Protein AF-A0A849WWH0-F1 (afdb_monomer)

Radius of gyration: 18.64 Å; Cα contacts (8 Å, |Δi|>4): 710; chains: 1; bounding box: 51×28×55 Å

Sequence (236 aa):
MQASTRLALRTPKQACLVSSELNHLQLSTTSESVALKQACLVVSELNHWQDFTTSGFLDLKQACLVSSELNHLQLSTTSAFVALKQACLVVSELNHWQDLTTSGFLDLKQSCLVSSELNHLQLFTTSAFVALKQACLVVSELNHWQEVTTSGFLDLKQACLVSSELNHLQLFTTSAFVALKQACLVVSELNHWQEVTTSGFLDLKQACLVSSELNHLQLFTTSAFVALKQACLVSS

Nearest PDB structures (foldseek):
  3lyc-assembly2_C  TM=3.324E-01  e=4.295E+00  Parabacteroides distasonis ATCC 8503
  3lyc-assembly8_P  TM=2.443E-01  e=8.807E+00  Parabacteroides distasonis ATCC 8503

Solvent-accessible surface area (backbone atoms only — not comparable to full-atom values): 10858 Å² total; per-residue (Å²): 138,82,86,78,77,80,78,73,87,70,82,74,92,72,69,57,51,78,46,64,65,46,82,46,80,46,80,46,77,43,76,51,62,49,76,48,78,46,62,30,38,39,32,41,36,36,43,38,40,38,38,41,39,26,56,23,41,40,40,41,38,39,43,35,39,38,30,45,35,35,43,36,38,38,42,34,41,30,53,36,35,39,37,4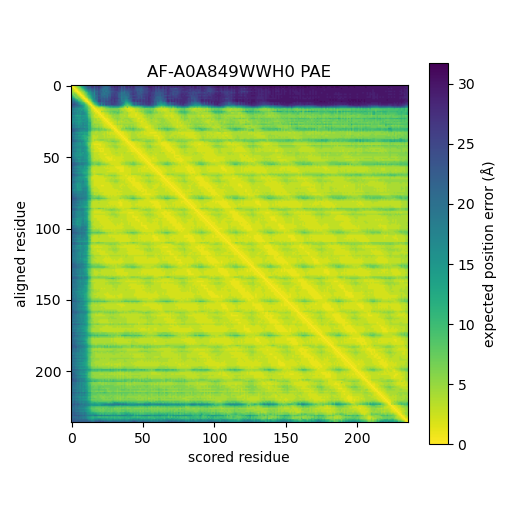0,37,39,52,32,36,41,32,41,36,34,43,38,41,36,42,39,40,28,60,21,39,38,40,42,39,37,46,33,39,40,30,46,35,37,42,38,39,40,41,37,41,31,54,34,35,39,36,40,37,39,44,36,38,40,34,41,36,35,43,37,40,37,40,38,40,29,56,22,39,39,40,38,38,37,44,35,40,39,31,46,34,36,40,38,42,40,42,38,40,30,56,33,37,38,38,42,37,39,43,36,37,40,25,44,34,33,42,37,41,36,40,38,40,29,56,22,41,37,40,40,38,38,44,32,38,39,30,43,41,80,47,77,48,79,47,78,48,63,76,61,49,80,45,82,42,76,73,41,79,47,74,101

Structure (mmCIF, N/CA/C/O backbone):
data_AF-A0A849WWH0-F1
#
_entry.id   AF-A0A849WWH0-F1
#
loop_
_atom_site.group_PDB
_atom_site.id
_atom_site.type_symbol
_atom_site.label_atom_id
_atom_site.label_alt_id
_atom_site.label_comp_id
_atom_site.label_asym_id
_atom_site.label_entity_id
_atom_site.label_seq_id
_atom_site.pdbx_PDB_ins_code
_atom_site.Cartn_x
_atom_site.Cartn_y
_atom_site.Cartn_z
_atom_site.occupancy
_atom_site.B_iso_or_equiv
_atom_site.auth_seq_id
_atom_site.auth_comp_id
_atom_site.auth_asym_id
_atom_site.auth_atom_id
_atom_site.pdbx_PDB_model_num
ATOM 1 N N . MET A 1 1 ? 29.926 12.153 -19.581 1.00 32.66 1 MET A N 1
ATOM 2 C CA . MET A 1 1 ? 29.477 11.219 -20.636 1.00 32.66 1 MET A CA 1
ATOM 3 C C . MET A 1 1 ? 28.185 10.579 -20.160 1.00 32.66 1 MET A C 1
ATOM 5 O O . MET A 1 1 ? 28.225 9.693 -19.323 1.00 32.66 1 MET A O 1
ATOM 9 N N . GLN A 1 2 ? 27.047 11.125 -20.590 1.00 33.47 2 GLN A N 1
ATOM 10 C CA . GLN A 1 2 ? 25.714 10.655 -20.211 1.00 33.47 2 GLN A CA 1
ATOM 11 C C . GLN A 1 2 ? 25.256 9.598 -21.218 1.00 33.47 2 GLN A C 1
ATOM 13 O O . GLN A 1 2 ? 25.015 9.919 -22.380 1.00 33.47 2 GLN A O 1
ATOM 18 N N . ALA A 1 3 ? 25.115 8.350 -20.778 1.00 29.86 3 ALA A N 1
ATOM 19 C CA . ALA A 1 3 ? 24.324 7.367 -21.504 1.00 29.86 3 ALA A CA 1
ATOM 20 C C . ALA A 1 3 ? 22.851 7.610 -21.150 1.00 29.86 3 ALA A C 1
ATOM 22 O O . ALA A 1 3 ? 22.321 7.072 -20.183 1.00 29.86 3 ALA A O 1
ATOM 23 N N . SER A 1 4 ? 22.200 8.492 -21.907 1.00 37.25 4 SER A N 1
ATOM 24 C CA . SER A 1 4 ? 20.745 8.612 -21.891 1.00 37.25 4 SER A CA 1
ATOM 25 C C . SER A 1 4 ? 20.189 7.428 -22.683 1.00 37.25 4 SER A C 1
ATOM 27 O O . SER A 1 4 ? 20.012 7.495 -23.901 1.00 37.25 4 SER A O 1
ATOM 29 N N . THR A 1 5 ? 20.001 6.291 -22.016 1.00 32.81 5 THR A N 1
ATOM 30 C CA . THR A 1 5 ? 19.415 5.109 -22.650 1.00 32.81 5 THR A CA 1
ATOM 31 C C . THR A 1 5 ? 17.913 5.338 -22.790 1.00 32.81 5 THR A C 1
ATOM 33 O O . THR A 1 5 ? 17.132 5.017 -21.898 1.00 32.81 5 THR A O 1
ATOM 36 N N . ARG A 1 6 ? 17.477 5.898 -23.927 1.00 36.34 6 ARG A N 1
ATOM 37 C CA . ARG A 1 6 ? 16.077 5.782 -24.364 1.00 36.34 6 ARG A CA 1
ATOM 38 C C . ARG A 1 6 ? 15.799 4.305 -24.638 1.00 36.34 6 ARG A C 1
ATOM 40 O O . ARG A 1 6 ? 16.049 3.823 -25.742 1.00 36.34 6 ARG A O 1
ATOM 47 N N . LEU A 1 7 ? 15.301 3.577 -23.642 1.00 36.16 7 LEU A N 1
ATOM 48 C CA . LEU A 1 7 ? 14.901 2.185 -23.820 1.00 36.16 7 LEU A CA 1
ATOM 49 C C . LEU A 1 7 ? 13.527 2.141 -24.508 1.00 36.16 7 LEU A C 1
ATOM 51 O O . LEU A 1 7 ? 12.480 2.010 -23.880 1.00 36.16 7 LEU A O 1
ATOM 55 N N . ALA A 1 8 ? 13.524 2.262 -25.835 1.00 32.53 8 ALA A N 1
ATOM 56 C CA . ALA A 1 8 ? 12.414 1.761 -26.628 1.00 32.53 8 ALA A CA 1
ATOM 57 C C . ALA A 1 8 ? 12.448 0.228 -26.532 1.00 32.53 8 ALA A C 1
ATOM 59 O O . ALA A 1 8 ? 13.255 -0.417 -27.200 1.00 32.53 8 ALA A O 1
ATOM 60 N N . LEU A 1 9 ? 11.589 -0.356 -25.690 1.00 33.66 9 LEU A N 1
ATOM 61 C CA . LEU A 1 9 ? 11.328 -1.798 -25.637 1.00 33.66 9 LEU A CA 1
ATOM 62 C C . LEU A 1 9 ? 10.676 -2.254 -26.957 1.00 33.66 9 LEU A C 1
ATOM 64 O O . LEU A 1 9 ? 9.475 -2.496 -27.045 1.00 33.66 9 LEU A O 1
ATOM 68 N N . ARG A 1 10 ? 11.481 -2.364 -28.017 1.00 36.84 10 ARG A N 1
ATOM 69 C CA . ARG A 1 10 ? 11.195 -3.237 -29.155 1.00 36.84 10 ARG A CA 1
ATOM 70 C C . ARG A 1 10 ? 11.756 -4.610 -28.795 1.00 36.84 10 ARG A C 1
ATOM 72 O O . ARG A 1 10 ? 12.961 -4.771 -28.646 1.00 36.84 10 ARG A O 1
ATOM 79 N N . THR A 1 11 ? 10.854 -5.567 -28.598 1.00 34.47 11 THR A N 1
ATOM 80 C CA . THR A 1 11 ? 11.122 -6.970 -28.243 1.00 34.47 11 THR A CA 1
ATOM 81 C C . THR A 1 11 ? 12.300 -7.562 -29.026 1.00 34.47 11 THR A C 1
ATOM 83 O O . THR A 1 11 ? 12.303 -7.501 -30.257 1.00 34.47 11 THR A O 1
ATOM 86 N N . PRO A 1 12 ? 13.228 -8.232 -28.326 1.00 40.56 12 PRO A N 1
ATOM 87 C CA . PRO A 1 12 ? 13.097 -9.675 -28.169 1.00 40.56 12 PRO A CA 1
ATOM 88 C C . PRO A 1 12 ? 12.938 -10.079 -26.697 1.00 40.56 12 PRO A C 1
ATOM 90 O O . PRO A 1 12 ? 13.034 -9.276 -25.779 1.00 40.56 12 PRO A O 1
ATOM 93 N N . LYS A 1 13 ? 12.626 -11.357 -26.513 1.00 42.53 13 LYS A N 1
ATOM 94 C CA . LYS A 1 13 ? 12.276 -12.106 -25.300 1.00 42.53 13 LYS A CA 1
ATOM 95 C C . LYS A 1 13 ? 13.383 -12.105 -24.214 1.00 42.53 13 LYS A C 1
ATOM 97 O O . LYS A 1 13 ? 13.826 -13.167 -23.796 1.00 42.53 13 LYS A O 1
ATOM 102 N N . GLN A 1 14 ? 13.851 -10.947 -23.754 1.00 49.28 14 GLN A N 1
ATOM 103 C CA . GLN A 1 14 ? 14.660 -10.842 -22.535 1.00 49.28 14 GLN A CA 1
ATOM 104 C C . GLN A 1 14 ? 13.704 -10.881 -21.340 1.00 49.28 14 GLN A C 1
ATOM 106 O O . GLN A 1 14 ? 13.046 -9.898 -21.017 1.00 49.28 14 GLN A O 1
ATOM 111 N N . ALA A 1 15 ? 13.545 -12.067 -20.751 1.00 65.06 15 ALA A N 1
ATOM 112 C CA . ALA A 1 15 ? 12.581 -12.287 -19.677 1.00 65.06 15 ALA A CA 1
ATOM 113 C C . ALA A 1 15 ? 12.989 -11.602 -18.364 1.00 65.06 15 ALA A C 1
ATOM 115 O O . ALA A 1 15 ? 12.098 -11.224 -17.616 1.00 65.06 15 ALA A O 1
ATOM 116 N N . CYS A 1 16 ? 14.293 -11.410 -18.128 1.00 78.94 16 CYS A N 1
ATOM 117 C CA . CYS A 1 16 ? 14.869 -10.785 -16.938 1.00 78.94 16 CYS A CA 1
ATOM 118 C C . CYS A 1 16 ? 16.076 -9.922 -17.318 1.00 78.94 16 CYS A C 1
ATOM 120 O O . CYS A 1 16 ? 16.928 -10.365 -18.092 1.00 78.94 16 CYS A O 1
ATOM 122 N N . LEU A 1 17 ? 16.162 -8.717 -16.752 1.00 86.94 17 LEU A N 1
ATOM 123 C CA . LEU A 1 17 ? 17.401 -7.940 -16.733 1.00 86.94 17 LEU A CA 1
ATOM 124 C C . LEU A 1 17 ? 18.232 -8.393 -15.529 1.00 86.94 17 LEU A C 1
ATOM 126 O O . LEU A 1 17 ? 17.690 -8.473 -14.431 1.00 86.94 17 LEU A O 1
ATOM 130 N N . VAL A 1 18 ? 19.515 -8.685 -15.742 1.00 89.25 18 VAL A N 1
ATOM 131 C CA . VAL A 1 18 ? 20.466 -9.017 -14.674 1.00 89.25 18 VAL A CA 1
ATOM 132 C C . VAL A 1 18 ? 21.619 -8.022 -14.725 1.00 89.25 18 VAL A C 1
ATOM 134 O O . VAL A 1 18 ? 22.226 -7.867 -15.785 1.00 89.25 18 VAL A O 1
ATOM 137 N N . SER A 1 19 ? 21.900 -7.337 -13.620 1.00 89.81 19 SER A N 1
ATOM 138 C CA . SER A 1 19 ? 23.004 -6.372 -13.501 1.00 89.81 19 SER A CA 1
ATOM 139 C C . SER A 1 19 ? 23.648 -6.466 -12.118 1.00 89.81 19 SER A C 1
ATOM 141 O O . SER A 1 19 ? 23.039 -7.003 -11.205 1.00 89.81 19 SER A O 1
ATOM 143 N N . SER A 1 20 ? 24.860 -5.948 -11.935 1.00 87.75 20 SER A N 1
ATOM 144 C CA . SER A 1 20 ? 25.393 -5.719 -10.584 1.00 87.75 20 SER A CA 1
ATOM 145 C C . SER A 1 20 ? 24.750 -4.476 -9.976 1.00 87.75 20 SER A C 1
ATOM 147 O O . SER A 1 20 ? 24.177 -4.528 -8.897 1.00 87.75 20 SER A O 1
ATOM 149 N N . GLU A 1 21 ? 24.759 -3.384 -10.731 1.00 92.12 21 GLU A N 1
ATOM 150 C CA . GLU A 1 21 ? 24.232 -2.091 -10.319 1.00 92.12 21 GLU A CA 1
ATOM 151 C C . GLU A 1 21 ? 23.307 -1.549 -11.402 1.00 92.12 21 GLU A C 1
ATOM 153 O O . GLU A 1 21 ? 23.530 -1.746 -12.606 1.00 92.12 21 GLU A O 1
ATOM 158 N N . LEU A 1 22 ? 22.261 -0.847 -10.987 1.00 91.25 22 LEU A N 1
ATOM 159 C CA . LEU A 1 22 ? 21.400 -0.111 -11.895 1.00 91.25 22 LEU A CA 1
ATOM 160 C C . LEU A 1 22 ? 20.980 1.206 -11.246 1.00 91.25 22 LEU A C 1
ATOM 162 O O . LEU A 1 22 ? 20.312 1.233 -10.221 1.00 91.25 22 LEU A O 1
ATOM 166 N N . ASN A 1 23 ? 21.332 2.309 -11.898 1.00 89.88 23 ASN A N 1
ATOM 167 C CA . ASN A 1 23 ? 20.818 3.631 -11.569 1.00 89.88 23 ASN A CA 1
ATOM 168 C C . ASN A 1 23 ? 19.823 4.024 -12.656 1.00 89.88 23 ASN A C 1
ATOM 170 O O . ASN A 1 23 ? 20.199 4.241 -13.810 1.00 89.88 23 ASN A O 1
ATOM 174 N N . HIS A 1 24 ? 18.546 4.072 -12.300 1.00 87.75 24 HIS A N 1
ATOM 175 C CA . HIS A 1 24 ? 17.469 4.351 -13.235 1.00 87.75 24 HIS A CA 1
ATOM 176 C C . HIS A 1 24 ? 16.722 5.608 -12.807 1.00 87.75 24 HIS A C 1
ATOM 178 O O . HIS A 1 24 ? 16.089 5.640 -11.756 1.00 87.75 24 HIS A O 1
ATOM 184 N N . LEU A 1 25 ? 16.782 6.626 -13.661 1.00 88.62 25 LEU A N 1
ATOM 185 C CA . LEU A 1 25 ? 16.033 7.864 -13.521 1.00 88.62 25 LEU A CA 1
ATOM 186 C C . LEU A 1 25 ? 15.032 7.976 -14.664 1.00 88.62 25 LEU A C 1
ATOM 188 O O . LEU A 1 25 ? 15.420 8.016 -15.834 1.00 88.62 25 LEU A O 1
ATOM 192 N N . GLN A 1 26 ? 13.755 8.085 -14.320 1.00 89.19 26 GLN A N 1
ATOM 193 C CA . GLN A 1 26 ? 12.694 8.345 -15.274 1.00 89.19 26 GLN A CA 1
ATOM 194 C C . GLN A 1 26 ? 11.886 9.580 -14.890 1.00 89.19 26 GLN A C 1
ATOM 196 O O . GLN A 1 26 ? 11.217 9.600 -13.868 1.00 89.19 26 GLN A O 1
ATOM 201 N N . LEU A 1 27 ? 11.913 10.580 -15.768 1.00 90.88 27 LEU A N 1
ATOM 202 C CA . LEU A 1 27 ? 11.115 11.798 -15.674 1.00 90.88 27 LEU A CA 1
ATOM 203 C C . LEU A 1 27 ? 10.161 11.831 -16.869 1.00 90.88 27 LEU A C 1
ATOM 205 O O . LEU A 1 27 ? 10.600 11.673 -18.013 1.00 90.88 27 LEU A O 1
ATOM 209 N N . SER A 1 28 ? 8.866 12.016 -16.635 1.00 87.81 28 SER A N 1
ATOM 210 C CA . SER A 1 28 ? 7.885 12.077 -17.718 1.00 87.81 28 SER A CA 1
ATOM 211 C C . SER A 1 28 ? 6.763 13.057 -17.411 1.00 87.81 28 SER A C 1
ATOM 213 O O . SER A 1 28 ? 6.071 12.938 -16.406 1.00 87.81 28 SER A O 1
ATOM 215 N N . THR A 1 29 ? 6.550 13.995 -18.331 1.00 92.00 29 THR A N 1
ATOM 216 C CA . THR A 1 29 ? 5.419 14.925 -18.320 1.00 92.00 29 THR A CA 1
ATOM 217 C C . THR A 1 29 ? 4.650 14.760 -19.624 1.00 92.00 29 THR A C 1
ATOM 219 O O . THR A 1 29 ? 5.233 14.898 -20.699 1.00 92.00 29 THR A O 1
ATOM 222 N N . THR A 1 30 ? 3.361 14.429 -19.558 1.00 86.88 30 THR A N 1
ATOM 223 C CA . THR A 1 30 ? 2.540 14.186 -20.755 1.00 86.88 30 THR A CA 1
ATOM 224 C C . THR A 1 30 ? 1.061 14.483 -20.511 1.00 86.88 30 THR A C 1
ATOM 226 O O . THR A 1 30 ? 0.577 14.397 -19.389 1.00 86.88 30 THR A O 1
ATOM 229 N N . SER A 1 31 ? 0.309 14.807 -21.562 1.00 87.19 31 SER A N 1
ATOM 230 C CA . SER A 1 31 ? -1.156 14.860 -21.492 1.00 87.19 31 SER A CA 1
ATOM 231 C C . SER A 1 31 ? -1.825 13.483 -21.656 1.00 87.19 31 SER A C 1
ATOM 233 O O . SER A 1 31 ? -3.035 13.339 -21.490 1.00 87.19 31 SER A O 1
ATOM 235 N N . GLU A 1 32 ? -1.051 12.461 -22.017 1.00 90.19 32 GLU A N 1
ATOM 236 C CA . GLU A 1 32 ? -1.533 11.116 -22.338 1.00 90.19 32 GLU A CA 1
ATOM 237 C C . GLU A 1 32 ? -1.304 10.124 -21.194 1.00 90.19 32 GLU A C 1
ATOM 239 O O . GLU A 1 32 ? -0.592 10.399 -20.231 1.00 90.19 32 GLU A O 1
ATOM 244 N N . SER A 1 33 ? -1.884 8.928 -21.307 1.00 88.75 33 SER A N 1
ATOM 245 C CA . SER A 1 33 ? -1.621 7.840 -20.366 1.00 88.75 33 SER A CA 1
ATOM 246 C C . SER A 1 33 ? -0.194 7.299 -20.480 1.00 88.75 33 SER A C 1
ATOM 248 O O . SER A 1 33 ? 0.299 7.071 -21.585 1.00 88.75 33 SER A O 1
ATOM 250 N N . VAL A 1 34 ? 0.421 6.983 -19.343 1.00 89.81 34 VAL A N 1
ATOM 251 C CA . VAL A 1 34 ? 1.715 6.303 -19.246 1.00 89.81 34 VAL A CA 1
ATOM 252 C C . VAL A 1 34 ? 1.493 4.873 -18.770 1.00 89.81 34 VAL A C 1
ATOM 254 O O . VAL A 1 34 ? 0.847 4.645 -17.749 1.00 89.81 34 VAL A O 1
ATOM 257 N N . ALA A 1 35 ? 2.060 3.903 -19.486 1.00 90.50 35 ALA A N 1
ATOM 258 C CA . ALA A 1 35 ? 2.055 2.505 -19.075 1.00 90.50 35 ALA A CA 1
ATOM 259 C C . ALA A 1 35 ? 3.466 1.917 -19.142 1.00 90.50 35 ALA A C 1
ATOM 261 O O . ALA A 1 35 ? 4.096 1.930 -20.201 1.00 90.50 35 ALA A O 1
ATOM 262 N N . LEU A 1 36 ? 3.945 1.360 -18.029 1.00 88.25 36 LEU A N 1
ATOM 263 C CA . LEU A 1 36 ? 5.241 0.685 -17.955 1.00 88.25 36 LEU A CA 1
ATOM 264 C C . LEU A 1 36 ? 5.065 -0.695 -17.347 1.00 88.25 36 LEU A C 1
ATOM 266 O O . LEU A 1 36 ? 4.350 -0.888 -16.364 1.00 88.25 36 LEU A O 1
ATOM 270 N N . LYS A 1 37 ? 5.732 -1.673 -17.955 1.00 87.94 37 LYS A N 1
ATOM 271 C CA . LYS A 1 37 ? 5.700 -3.059 -17.505 1.00 87.94 37 LYS A CA 1
ATOM 272 C C . LYS A 1 37 ? 7.115 -3.595 -17.434 1.00 87.94 37 LYS A C 1
ATOM 274 O O . LYS A 1 37 ? 7.794 -3.678 -18.454 1.00 87.94 37 LYS A O 1
ATOM 279 N N . GLN A 1 38 ? 7.513 -4.008 -16.242 1.00 85.81 38 GLN A N 1
ATOM 280 C CA . GLN A 1 38 ? 8.761 -4.704 -15.992 1.00 85.81 38 GLN A CA 1
ATOM 281 C C . GLN A 1 38 ? 8.451 -6.130 -15.542 1.00 85.81 38 GLN A C 1
ATOM 283 O O . GLN A 1 38 ? 7.762 -6.352 -14.547 1.00 85.81 38 GLN A O 1
ATOM 288 N N . ALA A 1 39 ? 8.922 -7.110 -16.311 1.00 85.62 39 ALA A N 1
ATOM 289 C CA . ALA A 1 39 ? 8.656 -8.515 -16.021 1.00 85.62 39 ALA A CA 1
ATOM 290 C C . ALA A 1 39 ? 9.564 -9.046 -14.904 1.00 85.62 39 ALA A C 1
ATOM 292 O O . ALA A 1 39 ? 9.085 -9.682 -13.972 1.00 85.62 39 ALA A O 1
ATOM 293 N N . CYS A 1 40 ? 10.864 -8.779 -14.988 1.00 89.06 40 CYS A N 1
ATOM 294 C CA . CYS A 1 40 ? 11.836 -9.303 -14.041 1.00 89.06 40 CYS A CA 1
ATOM 295 C C . CYS A 1 40 ? 13.110 -8.456 -14.043 1.00 89.06 40 CYS A C 1
ATOM 297 O O . CYS A 1 40 ? 13.631 -8.109 -15.110 1.00 89.06 40 CYS A O 1
ATOM 299 N N . LEU A 1 41 ? 13.600 -8.148 -12.848 1.00 90.44 41 LEU A N 1
ATOM 300 C CA . LEU A 1 41 ? 14.873 -7.485 -12.604 1.00 90.44 41 LEU A CA 1
ATOM 301 C C . LEU A 1 41 ? 15.608 -8.223 -11.487 1.00 90.44 41 LEU A C 1
ATOM 303 O O . LEU A 1 41 ? 15.038 -8.437 -10.424 1.00 90.44 41 LEU A O 1
ATOM 307 N N . VAL A 1 42 ? 16.857 -8.596 -11.731 1.00 92.88 42 VAL A N 1
ATOM 308 C CA . VAL A 1 42 ? 17.770 -9.113 -10.711 1.00 92.88 42 VAL A CA 1
ATOM 309 C C . VAL A 1 42 ? 18.983 -8.203 -10.697 1.00 92.88 42 VAL A C 1
ATOM 311 O O . VAL A 1 42 ? 19.634 -8.009 -11.723 1.00 92.88 42 VAL A O 1
ATOM 314 N N . VAL A 1 43 ? 19.262 -7.600 -9.559 1.00 92.62 43 VAL A N 1
ATOM 315 C CA . VAL A 1 43 ? 20.349 -6.638 -9.413 1.00 92.62 43 VAL A CA 1
ATOM 316 C C . VAL A 1 43 ? 20.960 -6.775 -8.027 1.00 92.62 43 VAL A C 1
ATOM 318 O O . VAL A 1 43 ? 20.317 -7.346 -7.161 1.00 92.62 43 VAL A O 1
ATOM 321 N N . SER A 1 44 ? 22.202 -6.361 -7.800 1.00 92.50 44 SER A N 1
ATOM 322 C CA . SER A 1 44 ? 22.704 -6.278 -6.422 1.00 92.50 44 SER A CA 1
ATOM 323 C C . SER A 1 44 ? 22.238 -4.972 -5.788 1.00 92.50 44 SER A C 1
ATOM 325 O O . SER A 1 44 ? 21.656 -4.991 -4.710 1.00 92.50 44 SER A O 1
ATOM 327 N N . GLU A 1 45 ? 22.424 -3.859 -6.499 1.00 94.44 45 GLU A N 1
ATOM 328 C CA . GLU A 1 45 ? 22.054 -2.518 -6.043 1.00 94.44 45 GLU A CA 1
ATOM 329 C C . GLU A 1 45 ? 21.203 -1.790 -7.089 1.00 94.44 45 GLU A C 1
ATOM 331 O O . GLU A 1 45 ? 21.598 -1.627 -8.251 1.00 94.44 45 GLU A O 1
ATOM 336 N N . LEU A 1 46 ? 20.027 -1.317 -6.678 1.00 93.12 46 LEU A N 1
ATOM 337 C CA . LEU A 1 46 ? 19.145 -0.516 -7.521 1.00 93.12 46 LEU A CA 1
ATOM 338 C C . LEU A 1 46 ? 18.816 0.813 -6.856 1.00 93.12 46 LEU A C 1
ATOM 340 O O . LEU A 1 46 ? 18.138 0.850 -5.834 1.00 93.12 46 LEU A O 1
ATOM 344 N N . ASN A 1 47 ? 19.185 1.907 -7.520 1.00 92.81 47 ASN A N 1
ATOM 345 C CA . ASN A 1 47 ? 18.614 3.220 -7.246 1.00 92.81 47 ASN A CA 1
ATOM 346 C C . ASN A 1 47 ? 17.625 3.556 -8.359 1.00 92.81 47 ASN A C 1
ATOM 348 O O . ASN A 1 47 ? 18.004 3.795 -9.511 1.00 92.81 47 ASN A O 1
ATOM 352 N N . HIS A 1 48 ? 16.342 3.543 -8.023 1.00 90.12 48 HIS A N 1
ATOM 353 C CA . HIS A 1 48 ? 15.256 3.741 -8.967 1.00 90.12 48 HIS A CA 1
ATOM 354 C C . HIS A 1 48 ? 14.464 4.988 -8.593 1.00 90.12 48 HIS A C 1
ATOM 356 O O . HIS A 1 48 ? 13.706 4.980 -7.627 1.00 90.12 48 HIS A O 1
ATOM 362 N N . TRP A 1 49 ? 14.628 6.053 -9.377 1.00 93.06 49 TRP A N 1
ATOM 363 C CA . TRP A 1 49 ? 13.889 7.298 -9.218 1.00 93.06 49 TRP A CA 1
ATOM 364 C C . TRP A 1 49 ? 12.920 7.511 -10.383 1.00 93.06 49 TRP A C 1
ATOM 366 O O . TRP A 1 49 ? 13.310 7.494 -11.554 1.00 93.06 49 TRP A O 1
ATOM 376 N N . GLN A 1 50 ? 11.645 7.707 -10.060 1.00 91.88 50 GLN A N 1
ATOM 377 C CA . GLN A 1 50 ? 10.580 7.971 -11.016 1.00 91.88 50 GLN A CA 1
ATOM 378 C C . GLN A 1 50 ? 9.807 9.234 -10.643 1.00 91.88 50 GLN A C 1
ATOM 380 O O . GLN A 1 50 ? 9.373 9.381 -9.505 1.00 91.88 50 GLN A O 1
ATOM 385 N N . ASP A 1 51 ? 9.583 10.102 -11.623 1.00 93.81 51 ASP A N 1
ATOM 386 C CA . ASP A 1 51 ? 8.709 11.267 -11.521 1.00 93.81 51 ASP A CA 1
ATOM 387 C C . ASP A 1 51 ? 7.772 11.313 -12.735 1.00 93.81 51 ASP A C 1
ATOM 389 O O . ASP A 1 51 ? 8.212 11.389 -13.891 1.00 93.81 51 ASP A O 1
ATOM 393 N N . PHE A 1 52 ? 6.469 11.232 -12.471 1.00 91.94 52 PHE A N 1
ATOM 394 C CA . PHE A 1 52 ? 5.424 11.260 -13.488 1.00 91.94 52 PHE A CA 1
ATOM 395 C C . PHE A 1 52 ? 4.461 12.418 -13.258 1.00 91.94 52 PHE A C 1
ATOM 397 O O . PHE A 1 52 ? 3.816 12.514 -12.221 1.00 91.94 52 PHE A O 1
ATOM 404 N N . THR A 1 53 ? 4.252 13.231 -14.284 1.00 94.25 53 THR A N 1
ATOM 405 C CA . THR A 1 53 ? 3.141 14.183 -14.351 1.00 94.25 53 THR A CA 1
ATOM 406 C C . THR A 1 53 ? 2.282 13.852 -15.567 1.00 94.25 53 THR A C 1
ATOM 408 O O . THR A 1 53 ? 2.742 13.976 -16.703 1.00 94.25 53 THR A O 1
ATOM 411 N N . THR A 1 54 ? 1.038 13.409 -15.362 1.00 89.81 54 THR A N 1
ATOM 412 C CA . THR A 1 54 ? 0.135 13.059 -16.473 1.00 89.81 54 THR A CA 1
ATOM 413 C C . THR A 1 54 ? -1.300 13.540 -16.281 1.00 89.81 54 THR A C 1
ATOM 415 O O . THR A 1 54 ? -1.853 13.432 -15.193 1.00 89.81 54 THR A O 1
ATOM 418 N N . SER A 1 55 ? -1.962 14.020 -17.341 1.00 90.31 55 SER A N 1
ATOM 419 C CA . SER A 1 55 ? -3.420 14.235 -17.283 1.00 90.31 55 SER A CA 1
ATOM 420 C C . SER A 1 55 ? -4.254 12.967 -17.534 1.00 90.31 55 SER A C 1
ATOM 422 O O . SER A 1 55 ? -5.478 12.972 -17.410 1.00 90.31 55 SER A O 1
ATOM 424 N N . GLY A 1 56 ? -3.605 11.871 -17.922 1.00 89.50 56 GLY A N 1
ATOM 425 C CA . GLY A 1 56 ? -4.234 10.589 -18.208 1.00 89.50 56 GLY A CA 1
ATOM 426 C C . GLY A 1 56 ? -4.070 9.569 -17.081 1.00 89.50 56 GLY A C 1
ATOM 427 O O . GLY A 1 56 ? -4.014 9.891 -15.894 1.00 89.50 56 GLY A O 1
ATOM 428 N N . PHE A 1 57 ? -4.017 8.302 -17.487 1.00 90.81 57 PHE A N 1
ATOM 429 C CA . PHE A 1 57 ? -3.811 7.151 -16.610 1.00 90.81 57 PHE A CA 1
ATOM 430 C C . PHE A 1 57 ? -2.317 6.876 -16.411 1.00 90.81 57 PHE A C 1
ATOM 432 O O . PHE A 1 57 ? -1.565 6.888 -17.383 1.00 90.81 57 PHE A O 1
ATOM 439 N N . LEU A 1 58 ? -1.903 6.539 -15.193 1.00 92.50 58 LEU A N 1
ATOM 440 C CA . LEU A 1 58 ? -0.586 5.973 -14.898 1.00 92.50 58 LEU A CA 1
ATOM 441 C C . LEU A 1 58 ? -0.751 4.494 -14.517 1.00 92.50 58 LEU A C 1
ATOM 443 O O . LEU A 1 58 ? -1.347 4.195 -13.488 1.00 92.50 58 LEU A O 1
ATOM 447 N N . ASP A 1 59 ? -0.253 3.569 -15.341 1.00 93.06 59 ASP A N 1
ATOM 448 C CA . ASP A 1 59 ? -0.304 2.115 -15.100 1.00 93.06 59 ASP A CA 1
ATOM 449 C C . ASP A 1 59 ? 1.112 1.529 -15.034 1.00 93.06 59 ASP A C 1
ATOM 451 O O . ASP A 1 59 ? 1.735 1.246 -16.063 1.00 93.06 59 ASP A O 1
ATOM 455 N N . LEU A 1 60 ? 1.624 1.332 -13.819 1.00 91.94 60 LEU A N 1
ATOM 456 C CA . LEU A 1 60 ? 2.935 0.729 -13.585 1.00 91.94 60 LEU A CA 1
ATOM 457 C C . LEU A 1 60 ? 2.765 -0.703 -13.084 1.00 91.94 60 LEU A C 1
ATOM 459 O O . LEU A 1 60 ? 2.063 -0.970 -12.107 1.00 91.94 60 LEU A O 1
ATOM 463 N N . LYS A 1 61 ? 3.431 -1.648 -13.747 1.00 91.56 61 LYS A N 1
ATOM 464 C CA . LYS A 1 61 ? 3.454 -3.048 -13.323 1.00 91.56 61 LYS A CA 1
ATOM 465 C C . LYS A 1 61 ? 4.877 -3.563 -13.221 1.00 91.56 61 LYS A C 1
ATOM 467 O O . LYS A 1 61 ? 5.616 -3.533 -14.201 1.00 91.56 61 LYS A O 1
ATOM 472 N N . GLN A 1 62 ? 5.203 -4.137 -12.075 1.00 89.88 62 GLN A N 1
ATOM 473 C CA . GLN A 1 62 ? 6.440 -4.857 -11.829 1.00 89.88 62 GLN A CA 1
ATOM 474 C C . GLN A 1 62 ? 6.103 -6.264 -11.337 1.00 89.88 62 GLN A C 1
ATOM 476 O O . GLN A 1 62 ? 5.398 -6.435 -10.344 1.00 89.88 62 GLN A O 1
ATOM 481 N N . ALA A 1 63 ? 6.540 -7.287 -12.067 1.00 88.75 63 ALA A N 1
ATOM 482 C CA . ALA A 1 63 ? 6.183 -8.661 -11.725 1.00 88.75 63 ALA A CA 1
ATOM 483 C C . ALA A 1 63 ? 7.189 -9.315 -10.768 1.00 88.75 63 ALA A C 1
ATOM 485 O O . ALA A 1 63 ? 6.759 -9.915 -9.789 1.00 88.75 63 ALA A O 1
ATOM 486 N N . CYS A 1 64 ? 8.492 -9.177 -11.013 1.00 91.19 64 CYS A N 1
ATOM 487 C CA . CYS A 1 64 ? 9.535 -9.717 -10.145 1.00 91.19 64 CYS A CA 1
ATOM 488 C C . CYS A 1 64 ? 10.707 -8.736 -10.029 1.00 91.19 64 CYS A C 1
ATOM 490 O O . CYS A 1 64 ? 11.202 -8.244 -11.046 1.00 91.19 64 CYS A O 1
ATOM 492 N N . LEU A 1 65 ? 11.154 -8.469 -8.807 1.00 93.12 65 LEU A N 1
ATOM 493 C CA . LEU A 1 65 ? 12.414 -7.790 -8.539 1.00 93.12 65 LEU A CA 1
ATOM 494 C C . LEU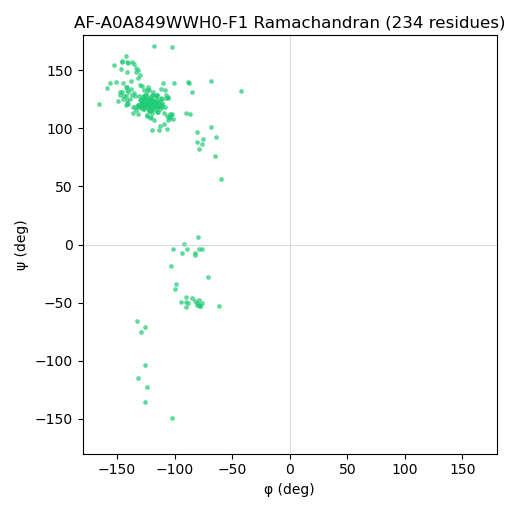 A 1 65 ? 13.148 -8.524 -7.422 1.00 93.12 65 LEU A C 1
ATOM 496 O O . LEU A 1 65 ? 12.566 -8.797 -6.373 1.00 93.12 65 LEU A O 1
ATOM 500 N N . VAL A 1 66 ? 14.420 -8.823 -7.669 1.00 94.81 66 VAL A N 1
ATOM 501 C CA . VAL A 1 66 ? 15.358 -9.328 -6.669 1.00 94.81 66 VAL A CA 1
ATOM 502 C C . VAL A 1 66 ? 16.512 -8.339 -6.546 1.00 94.81 66 VAL A C 1
ATOM 504 O O . VAL A 1 66 ? 17.128 -8.019 -7.566 1.00 94.81 66 VAL A O 1
ATOM 507 N N . SER A 1 67 ? 16.774 -7.849 -5.334 1.00 94.75 67 SER A N 1
ATOM 508 C CA . SER A 1 67 ? 17.918 -6.980 -5.037 1.00 94.75 67 SER A CA 1
ATOM 509 C C . SER A 1 67 ? 18.604 -7.357 -3.734 1.00 94.75 67 SER A C 1
ATOM 511 O O . SER A 1 67 ? 17.965 -7.944 -2.869 1.00 94.75 67 SER A O 1
ATOM 513 N N . SER A 1 68 ? 19.870 -6.996 -3.552 1.00 95.06 68 SER A N 1
ATOM 514 C CA . SER A 1 68 ? 20.409 -6.895 -2.191 1.00 95.06 68 SER A CA 1
ATOM 515 C C . SER A 1 68 ? 19.927 -5.585 -1.578 1.00 95.06 68 SER A C 1
ATOM 517 O O . SER A 1 68 ? 19.258 -5.598 -0.552 1.00 95.06 68 SER A O 1
ATOM 519 N N . GLU A 1 69 ? 20.145 -4.476 -2.282 1.00 96.12 69 GLU A N 1
ATOM 520 C CA . GLU A 1 69 ? 19.758 -3.135 -1.846 1.00 96.12 69 GLU A CA 1
ATOM 521 C C . GLU A 1 69 ? 18.865 -2.468 -2.893 1.00 96.12 69 GLU A C 1
ATOM 523 O O . GLU A 1 69 ? 19.148 -2.494 -4.098 1.00 96.12 69 GLU A O 1
ATOM 528 N N . LEU A 1 70 ? 17.760 -1.876 -2.451 1.00 95.94 70 LEU A N 1
ATOM 529 C CA . LEU A 1 70 ? 16.860 -1.110 -3.307 1.00 95.94 70 LEU A CA 1
ATOM 530 C C . LEU A 1 70 ? 16.501 0.220 -2.647 1.00 95.94 70 LEU A C 1
ATOM 532 O O . LEU A 1 70 ? 15.771 0.261 -1.660 1.00 95.94 70 LEU A O 1
ATOM 536 N N . ASN A 1 71 ? 16.921 1.312 -3.281 1.00 95.81 71 ASN A N 1
ATOM 537 C CA . ASN A 1 71 ? 16.405 2.646 -3.010 1.00 95.81 71 ASN A CA 1
ATOM 538 C C . ASN A 1 71 ? 15.410 3.012 -4.108 1.00 95.81 71 ASN A C 1
ATOM 540 O O . ASN A 1 71 ? 15.778 3.251 -5.262 1.00 95.81 71 ASN A O 1
ATOM 544 N N . HIS A 1 72 ? 14.132 3.038 -3.756 1.00 94.25 72 HIS A N 1
ATOM 545 C CA . HIS A 1 72 ? 13.053 3.345 -4.676 1.00 94.25 72 HIS A CA 1
ATOM 546 C C . HIS A 1 72 ? 12.388 4.657 -4.285 1.00 94.25 72 HIS A C 1
ATOM 548 O O . HIS A 1 72 ? 11.861 4.786 -3.182 1.00 94.25 72 HIS A O 1
ATOM 554 N N . LEU A 1 73 ? 12.367 5.611 -5.210 1.00 95.06 73 LEU A N 1
ATOM 555 C CA . LEU A 1 73 ? 11.693 6.882 -5.029 1.00 95.06 73 LEU A CA 1
ATOM 556 C C . LEU A 1 73 ? 10.704 7.113 -6.165 1.00 95.06 73 LEU A C 1
ATOM 558 O O . LEU A 1 73 ? 11.090 7.127 -7.334 1.00 95.06 73 LEU A O 1
ATOM 562 N N . GLN A 1 74 ? 9.432 7.308 -5.830 1.00 94.88 74 GLN A N 1
ATOM 563 C CA . GLN A 1 74 ? 8.393 7.584 -6.813 1.00 94.88 74 GLN A CA 1
ATOM 564 C C . GLN A 1 74 ? 7.587 8.822 -6.440 1.00 94.88 74 GLN A C 1
ATOM 566 O O . GLN A 1 74 ? 6.913 8.856 -5.416 1.00 94.88 74 GLN A O 1
ATOM 571 N N . LEU A 1 75 ? 7.602 9.791 -7.346 1.00 95.88 75 LEU A N 1
ATOM 572 C CA . LEU A 1 75 ? 6.729 10.951 -7.356 1.00 95.88 75 LEU A CA 1
ATOM 573 C C . LEU A 1 75 ? 5.726 10.789 -8.489 1.00 95.88 75 LEU A C 1
ATOM 575 O O . LEU A 1 75 ? 6.084 10.405 -9.609 1.00 95.88 75 LEU A O 1
ATOM 579 N N . SER A 1 76 ? 4.445 11.030 -8.235 1.00 93.69 76 SER A N 1
ATOM 580 C CA . SER A 1 76 ? 3.484 11.105 -9.334 1.00 93.69 76 SER A CA 1
ATOM 581 C C . SER A 1 76 ? 2.355 12.084 -9.069 1.00 93.69 76 SER A C 1
ATOM 583 O O . SER A 1 76 ? 1.672 12.006 -8.056 1.00 93.69 76 SER A O 1
ATOM 585 N N . THR A 1 77 ? 2.091 12.943 -10.047 1.00 95.56 77 THR A N 1
ATOM 586 C CA . THR A 1 77 ? 0.909 13.803 -10.094 1.00 95.56 77 THR A CA 1
ATOM 587 C C . THR A 1 77 ? 0.057 13.409 -11.291 1.00 95.56 77 THR A C 1
ATOM 589 O O . THR A 1 77 ? 0.525 13.430 -12.431 1.00 95.56 77 THR A O 1
ATOM 592 N N . THR A 1 78 ? -1.203 13.040 -11.054 1.00 92.25 78 THR A N 1
ATOM 593 C CA . THR A 1 78 ? -2.124 12.652 -12.132 1.00 92.25 78 THR A CA 1
ATOM 594 C C . THR A 1 78 ? -3.497 13.299 -12.008 1.00 92.25 78 THR A C 1
ATOM 596 O O . THR A 1 78 ? -3.976 13.512 -10.900 1.00 92.25 78 THR A O 1
ATOM 599 N N . SER A 1 79 ? -4.187 13.581 -13.116 1.00 91.31 79 SER A N 1
ATOM 600 C CA . SER A 1 79 ? -5.564 14.105 -13.027 1.00 91.31 79 SER A CA 1
ATOM 601 C C . SER A 1 79 ? -6.670 13.045 -13.099 1.00 91.31 79 SER A C 1
ATOM 603 O O . SER A 1 79 ? -7.842 13.373 -12.923 1.00 91.31 79 SER A O 1
ATOM 605 N N . ALA A 1 80 ? -6.344 11.780 -13.377 1.00 91.19 80 ALA A N 1
ATOM 606 C CA . ALA A 1 80 ? -7.364 10.749 -13.580 1.00 91.19 80 ALA A CA 1
ATOM 607 C C . ALA A 1 80 ? -7.184 9.527 -12.678 1.00 91.19 80 ALA A C 1
ATOM 609 O O . ALA A 1 80 ? -8.005 9.276 -11.799 1.00 91.19 80 ALA A O 1
ATOM 610 N N . PHE A 1 81 ? -6.165 8.709 -12.925 1.00 92.69 81 PHE A N 1
ATOM 611 C CA . PHE A 1 81 ? -6.083 7.402 -12.283 1.00 92.69 81 PHE A CA 1
ATOM 612 C C . PHE A 1 81 ? -4.647 6.905 -12.222 1.00 92.69 81 PHE A C 1
ATOM 614 O O . PHE A 1 81 ? -3.912 6.982 -13.208 1.00 92.69 81 PHE A O 1
ATOM 621 N N . VAL A 1 82 ? -4.289 6.316 -11.088 1.00 95.19 82 VAL A N 1
ATOM 622 C CA . VAL A 1 82 ? -3.011 5.645 -10.863 1.00 95.19 82 VAL A CA 1
ATOM 623 C C . VAL A 1 82 ? -3.285 4.189 -10.508 1.00 95.19 82 VAL A C 1
ATOM 625 O O . VAL A 1 82 ? -3.975 3.920 -9.532 1.00 95.19 82 VAL A O 1
ATOM 628 N N . ALA A 1 83 ? -2.721 3.244 -11.260 1.00 96.62 83 ALA A N 1
ATOM 629 C CA . ALA A 1 83 ? -2.597 1.851 -10.844 1.00 96.62 83 ALA A CA 1
ATOM 630 C C . ALA A 1 83 ? -1.135 1.443 -10.781 1.00 96.62 83 ALA A C 1
ATOM 632 O O . ALA A 1 83 ? -0.452 1.429 -11.804 1.00 96.62 83 ALA A O 1
ATOM 633 N N . LEU A 1 84 ? -0.693 1.008 -9.605 1.00 95.75 84 LEU A N 1
ATOM 634 C CA . LEU A 1 84 ? 0.626 0.416 -9.426 1.00 95.75 84 LEU A CA 1
ATOM 635 C C . LEU A 1 84 ? 0.463 -1.009 -8.911 1.00 95.75 84 LEU A C 1
ATOM 637 O O . LEU A 1 84 ? -0.270 -1.271 -7.952 1.00 95.75 84 LEU A O 1
ATOM 641 N N . LYS A 1 85 ? 1.122 -1.952 -9.582 1.00 95.56 85 LYS A N 1
ATOM 642 C CA . LYS A 1 85 ? 1.082 -3.369 -9.218 1.00 95.56 85 LYS A CA 1
ATOM 643 C C . LYS A 1 85 ? 2.485 -3.933 -9.092 1.00 95.56 85 LYS A C 1
ATOM 645 O O . LYS A 1 85 ? 3.234 -3.917 -10.065 1.00 95.56 85 LYS A O 1
ATOM 650 N N . GLN A 1 86 ? 2.780 -4.508 -7.934 1.00 93.44 86 GLN A N 1
ATOM 651 C CA . GLN A 1 86 ? 4.016 -5.225 -7.637 1.00 93.44 86 GLN A CA 1
ATOM 652 C C . GLN A 1 86 ? 3.680 -6.665 -7.223 1.00 93.44 86 GLN A C 1
ATOM 654 O O . GLN A 1 86 ? 2.905 -6.886 -6.286 1.00 93.44 86 GLN A O 1
ATOM 659 N N . ALA A 1 87 ? 4.193 -7.657 -7.957 1.00 87.69 87 ALA A N 1
ATOM 660 C CA . ALA A 1 87 ? 3.786 -9.057 -7.772 1.00 87.69 87 ALA A CA 1
ATOM 661 C C . ALA A 1 87 ? 4.792 -9.937 -7.008 1.00 87.69 87 ALA A C 1
ATOM 663 O O . ALA A 1 87 ? 4.377 -10.957 -6.468 1.00 87.69 87 ALA A O 1
ATOM 664 N N . CYS A 1 88 ? 6.060 -9.551 -6.896 1.00 92.56 88 CYS A N 1
ATOM 665 C CA . CYS A 1 88 ? 7.065 -10.257 -6.104 1.00 92.56 88 CYS A CA 1
ATOM 666 C C . CYS A 1 88 ? 8.281 -9.349 -5.929 1.00 92.56 88 CYS A C 1
ATOM 668 O O . CYS A 1 88 ? 8.869 -8.919 -6.925 1.00 92.56 88 CYS A O 1
ATOM 670 N N . LEU A 1 89 ? 8.633 -9.051 -4.684 1.00 94.75 89 LEU A N 1
ATOM 671 C CA . LEU A 1 89 ? 9.794 -8.249 -4.334 1.00 94.75 89 LEU A CA 1
ATOM 672 C C . LEU A 1 89 ? 10.597 -9.005 -3.279 1.00 94.75 89 LEU A C 1
ATOM 674 O O . LEU A 1 89 ? 10.073 -9.285 -2.206 1.00 94.75 89 LEU A O 1
ATOM 678 N N . VAL A 1 90 ? 11.83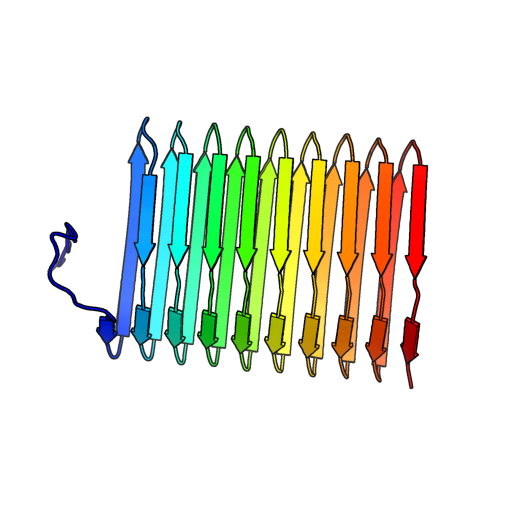3 -9.367 -3.599 1.00 96.38 90 VAL A N 1
ATOM 679 C CA . VAL A 1 90 ? 12.757 -10.002 -2.654 1.00 96.38 90 VAL A CA 1
ATOM 680 C C . VAL A 1 90 ? 13.977 -9.109 -2.562 1.00 96.38 90 VAL A C 1
ATOM 682 O O . VAL A 1 90 ? 14.723 -8.983 -3.529 1.00 96.38 90 VAL A O 1
ATOM 685 N N . VAL A 1 91 ? 14.138 -8.435 -1.436 1.00 95.00 91 VAL A N 1
ATOM 686 C CA . VAL A 1 91 ? 15.219 -7.472 -1.226 1.00 95.00 91 VAL A CA 1
ATOM 687 C C . VAL A 1 91 ? 15.873 -7.770 0.118 1.00 95.00 91 VAL A C 1
ATOM 689 O O . VAL A 1 91 ? 15.196 -8.308 0.975 1.00 95.00 91 VAL A O 1
ATOM 692 N N . SER A 1 92 ? 17.158 -7.507 0.336 1.00 96.06 92 SER A N 1
ATOM 693 C CA . SER A 1 92 ? 17.690 -7.570 1.708 1.00 96.06 92 SER A CA 1
ATOM 694 C C . SER A 1 92 ? 17.346 -6.285 2.460 1.00 96.06 92 SER A C 1
ATOM 696 O O . SER A 1 92 ? 16.750 -6.344 3.532 1.00 96.06 92 SER A O 1
ATOM 698 N N . GLU A 1 93 ? 17.649 -5.137 1.853 1.00 97.56 93 GLU A N 1
ATOM 699 C CA . GLU A 1 93 ? 17.389 -3.799 2.389 1.00 97.56 93 GLU A CA 1
ATOM 700 C C . GLU A 1 93 ? 16.605 -2.942 1.390 1.00 97.56 93 GLU A C 1
ATOM 702 O O . GLU A 1 93 ? 17.042 -2.692 0.260 1.00 97.56 93 GLU A O 1
ATOM 707 N N . LEU A 1 94 ? 15.425 -2.480 1.802 1.00 96.81 94 LEU A N 1
ATOM 708 C CA . LEU A 1 94 ? 14.547 -1.665 0.970 1.00 96.81 94 LEU A CA 1
ATOM 709 C C . LEU A 1 94 ? 14.234 -0.326 1.634 1.00 96.81 94 LEU A C 1
ATOM 711 O O . LEU A 1 94 ? 13.533 -0.274 2.642 1.00 96.81 94 LEU A O 1
ATOM 715 N N . ASN A 1 95 ? 14.651 0.759 0.983 1.00 97.19 95 ASN A N 1
ATOM 716 C CA . ASN A 1 95 ? 14.170 2.108 1.260 1.00 97.19 95 ASN A CA 1
ATOM 717 C C . ASN A 1 95 ? 13.210 2.528 0.148 1.00 97.19 95 ASN A C 1
ATOM 719 O O . ASN A 1 95 ? 13.615 2.761 -0.992 1.00 97.19 95 ASN A O 1
ATOM 723 N N . HIS A 1 96 ? 11.924 2.617 0.464 1.00 95.38 96 HIS A N 1
ATOM 724 C CA . HIS A 1 96 ? 10.885 2.929 -0.508 1.00 95.38 96 HIS A CA 1
ATOM 725 C C . HIS A 1 96 ? 10.117 4.182 -0.097 1.00 95.38 96 HIS A C 1
ATOM 727 O O . HIS A 1 96 ? 9.403 4.189 0.906 1.00 95.38 96 HIS A O 1
ATOM 733 N N . TRP A 1 97 ? 10.226 5.226 -0.914 1.00 97.44 97 TRP A N 1
ATOM 734 C CA . TRP A 1 97 ? 9.505 6.481 -0.754 1.00 97.44 97 TRP A CA 1
ATOM 735 C C . TRP A 1 97 ? 8.545 6.683 -1.916 1.00 97.44 97 TRP A C 1
ATOM 737 O O . TRP A 1 97 ? 8.930 6.586 -3.086 1.00 97.44 97 TRP A O 1
ATOM 747 N N . GLN A 1 98 ? 7.287 6.963 -1.604 1.00 96.88 98 GLN A N 1
ATOM 748 C CA . GLN A 1 98 ? 6.263 7.149 -2.614 1.00 96.88 98 GLN A CA 1
ATOM 749 C C . GLN A 1 98 ? 5.323 8.287 -2.236 1.00 96.88 98 GLN A C 1
ATOM 751 O O . GLN A 1 98 ? 4.641 8.211 -1.220 1.00 96.88 98 GLN A O 1
ATOM 756 N N . ASP A 1 99 ? 5.254 9.299 -3.093 1.00 97.69 99 ASP A N 1
ATOM 757 C CA . ASP A 1 99 ? 4.335 10.429 -2.979 1.00 97.69 99 ASP A CA 1
ATOM 758 C C . ASP A 1 99 ? 3.484 10.512 -4.250 1.00 97.69 99 ASP A C 1
ATOM 760 O O . ASP A 1 99 ? 3.991 10.699 -5.363 1.00 97.69 99 ASP A O 1
ATOM 764 N N . LEU A 1 100 ? 2.178 10.290 -4.090 1.00 97.12 100 LEU A N 1
ATOM 765 C CA . LEU A 1 100 ? 1.219 10.291 -5.187 1.00 97.12 100 LEU A CA 1
ATOM 766 C C . LEU A 1 100 ? 0.097 11.280 -4.904 1.00 97.12 100 LEU A C 1
ATOM 768 O O . LEU A 1 100 ? -0.658 11.156 -3.938 1.00 97.12 100 LEU A O 1
ATOM 772 N N . THR A 1 101 ? -0.092 12.188 -5.851 1.00 97.06 101 THR A N 1
ATOM 773 C CA . THR A 1 101 ? -1.243 13.078 -5.910 1.00 97.06 101 THR A CA 1
ATOM 774 C C . THR A 1 101 ? -2.115 12.706 -7.107 1.00 97.06 101 THR A C 1
ATOM 776 O O . THR A 1 101 ? -1.637 12.636 -8.244 1.00 97.06 101 THR A O 1
ATOM 779 N N . THR A 1 102 ? -3.412 12.458 -6.890 1.00 95.00 102 THR A N 1
ATOM 780 C CA . THR A 1 102 ? -4.358 12.242 -7.997 1.00 95.00 102 THR A CA 1
ATOM 781 C C . THR A 1 102 ? -5.734 12.861 -7.790 1.00 95.00 102 THR A C 1
ATOM 783 O O . THR A 1 102 ? -6.347 12.685 -6.744 1.00 95.00 102 THR A O 1
ATOM 786 N N . SER A 1 103 ? -6.297 13.529 -8.802 1.00 93.81 103 SER A N 1
ATOM 787 C CA . SER A 1 103 ? -7.688 14.012 -8.713 1.00 93.81 103 SER A CA 1
ATOM 788 C C . SER A 1 103 ? -8.755 12.941 -8.988 1.00 93.81 103 SER A C 1
ATOM 790 O O . SER A 1 103 ? -9.946 13.244 -9.062 1.00 93.81 103 SER A O 1
ATOM 792 N N . GLY A 1 104 ? -8.366 11.678 -9.147 1.00 93.44 104 GLY A N 1
ATOM 793 C CA . GLY A 1 104 ? -9.324 10.584 -9.254 1.00 93.44 104 GLY A CA 1
ATOM 794 C C . GLY A 1 104 ? -8.971 9.424 -8.341 1.00 93.44 104 GLY A C 1
ATOM 795 O O . GLY A 1 104 ? -9.070 9.539 -7.118 1.00 93.44 104 GLY A O 1
ATOM 796 N N . PHE A 1 105 ? -8.651 8.282 -8.939 1.00 94.56 105 PHE A N 1
ATOM 797 C CA . PHE A 1 105 ? -8.553 7.007 -8.231 1.00 94.56 105 PHE A CA 1
ATOM 798 C C . PHE A 1 105 ? -7.107 6.523 -8.137 1.00 94.56 105 PHE A C 1
ATOM 800 O O . PHE A 1 105 ? -6.364 6.549 -9.117 1.00 94.56 105 PHE A O 1
ATOM 807 N N . LEU A 1 106 ? -6.749 5.987 -6.976 1.00 96.81 106 LEU A N 1
ATOM 808 C CA . LEU A 1 106 ? -5.481 5.320 -6.708 1.00 96.81 106 LEU A CA 1
ATOM 809 C C . LEU A 1 106 ? -5.708 3.824 -6.411 1.00 96.81 106 LEU A C 1
ATOM 811 O O . LEU A 1 106 ? -6.384 3.487 -5.445 1.00 96.81 106 LEU A O 1
ATOM 815 N N . ASP A 1 107 ? -5.156 2.925 -7.236 1.00 97.56 107 ASP A N 1
ATOM 816 C CA . ASP A 1 107 ? -5.135 1.460 -7.053 1.00 97.56 107 ASP A CA 1
ATOM 817 C C . ASP A 1 107 ? -3.702 0.973 -6.812 1.00 97.56 107 ASP A C 1
ATOM 819 O O . ASP A 1 107 ? -2.934 0.796 -7.759 1.00 97.56 107 ASP A O 1
ATOM 823 N N . LEU A 1 108 ? -3.340 0.687 -5.566 1.00 96.88 108 LEU A N 1
ATOM 824 C CA . LEU A 1 108 ? -2.063 0.058 -5.238 1.00 96.88 108 LEU A CA 1
ATOM 825 C C . LEU A 1 108 ? -2.276 -1.396 -4.849 1.00 96.88 108 LEU A C 1
ATOM 827 O O . LEU A 1 108 ? -3.064 -1.724 -3.958 1.00 96.88 108 LEU A O 1
ATOM 831 N N . LYS A 1 109 ? -1.555 -2.289 -5.528 1.00 96.81 109 LYS A N 1
ATOM 832 C CA . LYS A 1 109 ? -1.559 -3.719 -5.222 1.00 96.81 109 LYS A CA 1
ATOM 833 C C . LYS A 1 109 ? -0.143 -4.247 -5.083 1.00 96.81 109 LYS A C 1
ATOM 835 O O . LYS A 1 109 ? 0.632 -4.215 -6.036 1.00 96.81 109 LYS A O 1
ATOM 840 N N . GLN A 1 110 ? 0.121 -4.854 -3.941 1.00 94.75 110 GLN A N 1
ATOM 841 C CA . GLN A 1 110 ? 1.361 -5.538 -3.631 1.00 94.75 110 GLN A CA 1
ATOM 842 C C . GLN A 1 110 ? 1.041 -6.952 -3.148 1.00 94.75 110 GLN A C 1
ATOM 844 O O . GLN A 1 110 ? 0.249 -7.144 -2.225 1.00 94.75 110 GLN A O 1
ATOM 849 N N . SER A 1 111 ? 1.591 -7.963 -3.818 1.00 92.19 111 SER A N 1
ATOM 850 C CA . SER A 1 111 ? 1.202 -9.358 -3.549 1.00 92.19 111 SER A CA 1
ATOM 851 C C . SER A 1 111 ? 2.190 -10.104 -2.656 1.00 92.19 111 SER A C 1
ATOM 853 O O . SER A 1 111 ? 1.758 -10.866 -1.799 1.00 92.19 111 SER A O 1
ATOM 855 N N . CYS A 1 112 ? 3.489 -9.875 -2.830 1.00 93.94 112 CYS A N 1
ATOM 856 C CA . CYS A 1 112 ? 4.533 -10.531 -2.053 1.00 93.94 112 CYS A CA 1
ATOM 857 C C . CYS A 1 112 ? 5.732 -9.591 -1.921 1.00 93.94 112 CYS A C 1
ATOM 859 O O . CYS A 1 112 ? 6.254 -9.132 -2.942 1.00 93.94 112 CYS A O 1
ATOM 861 N N . LEU A 1 113 ? 6.139 -9.308 -0.687 1.00 95.81 113 LEU A N 1
ATOM 862 C CA . LEU A 1 113 ? 7.410 -8.670 -0.365 1.00 95.81 113 LEU A CA 1
ATOM 863 C C . LEU A 1 113 ? 8.089 -9.482 0.732 1.00 95.81 113 LEU A C 1
ATOM 865 O O . LEU A 1 113 ? 7.479 -9.756 1.767 1.00 95.81 113 LEU A O 1
ATOM 869 N N . VAL A 1 114 ? 9.340 -9.845 0.478 1.00 97.00 114 VAL A N 1
ATOM 870 C CA . VAL A 1 114 ? 10.249 -10.432 1.457 1.00 97.00 114 VAL A CA 1
ATOM 871 C C . VAL A 1 114 ? 11.441 -9.496 1.614 1.00 97.00 114 VAL A C 1
ATOM 873 O O . VAL A 1 114 ? 12.066 -9.160 0.606 1.00 97.00 114 VAL A O 1
ATOM 876 N N . SER A 1 115 ? 11.715 -9.054 2.844 1.00 96.69 115 SER A N 1
ATOM 877 C CA . SER A 1 115 ? 12.895 -8.241 3.154 1.00 96.69 115 SER A CA 1
ATOM 878 C C . SER A 1 115 ? 13.537 -8.598 4.482 1.00 96.69 115 SER A C 1
ATOM 880 O O . SER A 1 115 ? 12.863 -9.139 5.352 1.00 96.69 115 SER A O 1
ATOM 882 N N . SER A 1 116 ? 14.820 -8.300 4.664 1.00 96.50 116 SER A N 1
ATOM 883 C CA . SER A 1 116 ? 15.384 -8.266 6.018 1.00 96.50 116 SER A CA 1
ATOM 884 C C . SER A 1 116 ? 14.974 -6.955 6.679 1.00 96.50 116 SER A C 1
ATOM 886 O O . SER A 1 116 ? 14.308 -6.974 7.709 1.00 96.50 116 SER A O 1
ATOM 888 N N . GLU A 1 117 ? 15.249 -5.837 6.012 1.00 97.56 117 GLU A N 1
ATOM 889 C CA . GLU A 1 117 ? 14.924 -4.493 6.485 1.00 97.56 117 GLU A CA 1
ATOM 890 C C . GLU A 1 117 ? 14.058 -3.760 5.460 1.00 97.56 117 GLU A C 1
ATOM 892 O O . GLU A 1 117 ? 14.305 -3.806 4.248 1.00 97.56 117 GLU A O 1
ATOM 897 N N . LEU A 1 118 ? 13.009 -3.093 5.935 1.00 97.06 118 LEU A N 1
ATOM 898 C CA . LEU A 1 118 ? 12.123 -2.289 5.103 1.00 97.06 118 LEU A CA 1
ATOM 899 C C . LEU A 1 118 ? 11.815 -0.956 5.784 1.00 97.06 118 LEU A C 1
ATOM 901 O O . LEU A 1 118 ? 11.070 -0.902 6.762 1.00 97.06 118 LEU A O 1
ATOM 905 N N . ASN A 1 119 ? 12.304 0.126 5.183 1.00 97.38 119 ASN A N 1
ATOM 906 C CA . ASN A 1 119 ? 11.871 1.486 5.473 1.00 97.38 119 ASN A CA 1
ATOM 907 C C . ASN A 1 119 ? 10.929 1.940 4.363 1.00 97.38 119 ASN A C 1
ATOM 909 O O . ASN A 1 119 ? 11.324 2.111 3.206 1.00 97.38 119 ASN A O 1
ATOM 913 N N . HIS A 1 120 ? 9.661 2.120 4.704 1.00 94.56 120 HIS A N 1
ATOM 914 C CA . HIS A 1 120 ? 8.619 2.390 3.729 1.00 94.56 120 HIS A CA 1
ATOM 915 C C . HIS A 1 120 ? 7.816 3.622 4.119 1.00 94.56 120 HIS A C 1
ATOM 917 O O . HIS A 1 120 ? 7.217 3.674 5.190 1.00 94.56 120 HIS A O 1
ATOM 923 N N . LEU A 1 121 ? 7.783 4.602 3.224 1.00 96.69 121 LEU A N 1
ATOM 924 C CA . LEU A 1 121 ? 7.108 5.872 3.426 1.00 96.69 121 LEU A CA 1
ATOM 925 C C . LEU A 1 121 ? 6.158 6.132 2.255 1.00 96.69 121 LEU A C 1
ATOM 927 O O . LEU A 1 121 ? 6.580 6.180 1.097 1.00 96.69 121 LEU A O 1
ATOM 931 N N . GLN A 1 122 ? 4.874 6.292 2.565 1.00 97.06 122 GLN A N 1
ATOM 932 C CA . GLN A 1 122 ? 3.820 6.531 1.585 1.00 97.06 122 GLN A CA 1
ATOM 933 C C . GLN A 1 122 ? 2.997 7.771 1.918 1.00 97.06 122 GLN A C 1
ATOM 935 O O . GLN A 1 122 ? 2.410 7.864 2.992 1.00 97.06 122 GLN A O 1
ATOM 940 N N . LEU A 1 123 ? 2.911 8.679 0.952 1.00 98.00 123 LEU A N 1
ATOM 941 C CA . LEU A 1 123 ? 2.109 9.893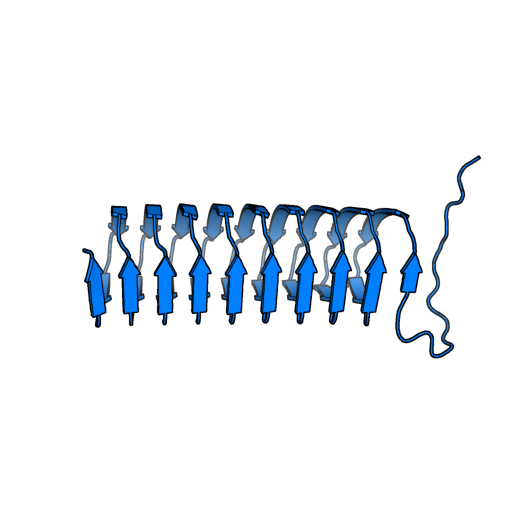 0.984 1.00 98.00 123 LEU A CA 1
ATOM 942 C C . LEU A 1 123 ? 1.104 9.858 -0.154 1.00 98.00 123 LEU A C 1
ATOM 944 O O . LEU A 1 123 ? 1.488 9.875 -1.323 1.00 98.00 123 LEU A O 1
ATOM 948 N N . PHE A 1 124 ? -0.187 9.811 0.168 1.00 97.69 124 PHE A N 1
ATOM 949 C CA . PHE A 1 124 ? -1.238 9.808 -0.844 1.00 97.69 124 PHE A CA 1
ATOM 950 C C . PHE A 1 124 ? -2.230 10.935 -0.623 1.00 97.69 124 PHE A C 1
ATOM 952 O O . PHE A 1 124 ? -2.922 10.982 0.391 1.00 97.69 124 PHE A O 1
ATOM 959 N N . THR A 1 125 ? -2.373 11.786 -1.635 1.00 97.38 125 THR A N 1
ATOM 960 C CA . THR A 1 125 ? -3.426 12.801 -1.687 1.00 97.38 125 THR A CA 1
ATOM 961 C C . THR A 1 125 ? -4.334 12.521 -2.870 1.00 97.38 125 THR A C 1
ATOM 963 O O . THR A 1 125 ? -3.897 12.526 -4.021 1.00 97.38 125 THR A O 1
ATOM 966 N N . THR A 1 126 ? -5.619 12.274 -2.610 1.00 95.06 126 THR A N 1
ATOM 967 C CA . THR A 1 126 ? -6.594 12.016 -3.676 1.00 95.06 126 THR A CA 1
ATOM 968 C C . THR A 1 126 ? -7.905 12.762 -3.484 1.00 95.06 126 THR A C 1
ATOM 970 O O . THR A 1 126 ? -8.284 13.068 -2.360 1.00 95.06 126 THR A O 1
ATOM 973 N N . SER A 1 127 ? -8.653 13.029 -4.557 1.00 93.25 127 SER A N 1
ATOM 974 C CA . SER A 1 127 ? -9.993 13.628 -4.419 1.00 93.25 127 SER A CA 1
ATOM 975 C C . SER A 1 127 ? -11.163 12.649 -4.558 1.00 93.25 127 SER A C 1
ATOM 977 O O . SER A 1 127 ? -12.312 13.057 -4.384 1.00 93.25 127 SER A O 1
ATOM 979 N N . ALA A 1 128 ? -10.931 11.366 -4.861 1.00 93.50 128 ALA A N 1
ATOM 980 C CA . ALA A 1 128 ? -12.039 10.421 -5.042 1.00 93.50 128 ALA A CA 1
ATOM 981 C C . ALA A 1 128 ? -11.878 9.096 -4.298 1.00 93.50 128 ALA A C 1
ATOM 983 O O . ALA A 1 128 ? -12.699 8.779 -3.441 1.00 93.50 128 ALA A O 1
ATOM 984 N N . PHE A 1 129 ? -10.896 8.268 -4.645 1.00 95.12 129 PHE A N 1
ATOM 985 C CA . PHE A 1 129 ? -10.846 6.917 -4.091 1.00 95.12 129 PHE A CA 1
ATOM 986 C C . PHE A 1 129 ? -9.420 6.399 -3.986 1.00 95.12 129 PHE A C 1
ATOM 988 O O . PHE A 1 129 ? -8.630 6.539 -4.917 1.00 95.12 129 PHE A O 1
ATOM 995 N N . VAL A 1 130 ? -9.134 5.710 -2.887 1.00 97.12 130 VAL A N 1
ATOM 996 C CA . VAL A 1 130 ? -7.878 5.001 -2.652 1.00 97.12 130 VAL A CA 1
ATOM 997 C C . VAL A 1 130 ? -8.174 3.535 -2.334 1.00 97.12 130 VAL A C 1
ATOM 999 O O . VAL A 1 130 ? -8.852 3.246 -1.354 1.00 97.12 130 VAL A O 1
ATOM 1002 N N . ALA A 1 131 ? -7.648 2.603 -3.133 1.00 97.75 131 ALA A N 1
ATOM 1003 C CA . ALA A 1 131 ? -7.540 1.182 -2.795 1.00 97.75 131 ALA A CA 1
ATOM 1004 C C . ALA A 1 131 ? -6.081 0.805 -2.602 1.00 97.75 131 ALA A C 1
ATOM 1006 O O . ALA A 1 131 ? -5.303 0.838 -3.552 1.00 97.75 131 ALA A O 1
ATOM 1007 N N . LEU A 1 132 ? -5.752 0.330 -1.407 1.00 97.19 132 LEU A N 1
ATOM 1008 C CA . LEU A 1 132 ? -4.452 -0.230 -1.071 1.00 97.19 132 LEU A CA 1
ATOM 1009 C C . LEU A 1 132 ? -4.644 -1.693 -0.697 1.00 97.19 132 LEU A C 1
ATOM 1011 O O . LEU A 1 132 ? -5.427 -2.026 0.195 1.00 97.19 132 LEU A O 1
ATOM 1015 N N . LYS A 1 133 ? -3.958 -2.590 -1.401 1.00 97.19 133 LYS A N 1
ATOM 1016 C CA . LYS A 1 133 ? -4.008 -4.027 -1.124 1.00 97.19 133 LYS A CA 1
ATOM 1017 C C . LYS A 1 133 ? -2.607 -4.588 -0.976 1.00 97.19 133 LYS A C 1
ATOM 1019 O O . LYS A 1 133 ? -1.841 -4.569 -1.935 1.00 97.19 133 LYS A O 1
ATOM 1024 N N . GLN A 1 134 ? -2.335 -5.159 0.187 1.00 94.88 134 GLN A N 1
ATOM 1025 C CA . GLN A 1 134 ? -1.115 -5.889 0.506 1.00 94.88 134 GLN A CA 1
ATOM 1026 C C . GLN A 1 134 ? -1.490 -7.318 0.901 1.00 94.88 134 GLN A C 1
ATOM 1028 O O . GLN A 1 134 ? -2.286 -7.523 1.818 1.00 94.88 134 GLN A O 1
ATOM 1033 N N . ALA A 1 135 ? -0.987 -8.320 0.180 1.00 91.69 135 ALA A N 1
ATOM 1034 C CA . ALA A 1 135 ? -1.372 -9.709 0.432 1.00 91.69 135 ALA A CA 1
ATOM 1035 C C . ALA A 1 135 ? -0.405 -10.437 1.378 1.00 91.69 135 ALA A C 1
ATOM 1037 O O . ALA A 1 135 ? -0.856 -11.042 2.345 1.00 91.69 135 ALA A O 1
ATOM 1038 N N . CYS A 1 136 ? 0.901 -10.372 1.126 1.00 94.06 136 CYS A N 1
ATOM 1039 C CA . CYS A 1 136 ? 1.901 -11.048 1.944 1.00 94.06 136 CYS A CA 1
ATOM 1040 C C . CYS A 1 136 ? 3.140 -10.167 2.100 1.00 94.06 136 CYS A C 1
ATOM 1042 O O . CYS A 1 136 ? 3.748 -9.765 1.105 1.00 94.06 136 CYS A O 1
ATOM 1044 N N . LEU A 1 137 ? 3.473 -9.867 3.350 1.00 95.44 137 LEU A N 1
ATOM 1045 C CA . LEU A 1 137 ? 4.658 -9.125 3.746 1.00 95.44 137 LEU A CA 1
ATOM 1046 C C . LEU A 1 137 ? 5.399 -9.942 4.805 1.00 95.44 137 LEU A C 1
ATOM 1048 O O . LEU A 1 137 ? 4.823 -10.252 5.846 1.00 95.44 137 LEU A O 1
ATOM 1052 N N . VAL A 1 138 ? 6.641 -10.314 4.521 1.00 97.19 138 VAL A N 1
ATOM 1053 C CA . VAL A 1 138 ? 7.521 -11.010 5.466 1.00 97.19 138 VAL A CA 1
ATOM 1054 C C . VAL A 1 138 ? 8.787 -10.186 5.586 1.00 97.19 138 VAL A C 1
ATOM 1056 O O . VAL A 1 138 ? 9.532 -10.061 4.617 1.00 97.19 138 VAL A O 1
ATOM 1059 N N . VAL A 1 139 ? 8.993 -9.577 6.744 1.00 96.06 139 VAL A N 1
ATOM 1060 C CA . VAL A 1 139 ? 10.130 -8.688 6.990 1.00 96.06 139 VAL A CA 1
ATOM 1061 C C . VAL A 1 139 ? 10.766 -9.057 8.326 1.00 96.06 139 VAL A C 1
ATOM 1063 O O . VAL A 1 139 ? 10.068 -9.597 9.168 1.00 96.06 139 VAL A O 1
ATOM 1066 N N . SER A 1 140 ? 12.061 -8.844 8.549 1.00 96.81 140 SER A N 1
ATOM 1067 C CA . SER A 1 140 ? 12.594 -8.952 9.918 1.00 96.81 140 SER A CA 1
ATOM 1068 C C . SER A 1 140 ? 12.306 -7.665 10.691 1.00 96.81 140 SER A C 1
ATOM 1070 O O . SER A 1 140 ? 11.692 -7.716 11.754 1.00 96.81 140 SER A O 1
ATOM 1072 N N . GLU A 1 141 ? 12.675 -6.521 10.112 1.00 97.69 141 GLU A N 1
ATOM 1073 C CA . GLU A 1 141 ? 12.486 -5.187 10.682 1.00 97.69 141 GLU A CA 1
ATOM 1074 C C . GLU A 1 141 ? 11.732 -4.273 9.712 1.00 97.69 141 GLU A C 1
ATOM 1076 O O . GLU A 1 141 ? 12.172 -4.012 8.586 1.00 97.69 141 GLU A O 1
ATOM 1081 N N . LEU A 1 142 ? 10.574 -3.777 10.145 1.00 97.06 142 LEU A N 1
ATOM 1082 C CA . LEU A 1 142 ? 9.720 -2.913 9.338 1.00 97.06 142 LEU A CA 1
ATOM 1083 C C . LEU A 1 142 ? 9.474 -1.574 10.030 1.00 97.06 142 LEU A C 1
ATOM 1085 O O . LEU A 1 142 ? 8.772 -1.509 11.037 1.00 97.06 142 LEU A O 1
ATOM 1089 N N . ASN A 1 143 ? 9.957 -0.499 9.407 1.00 97.38 143 ASN A N 1
ATOM 1090 C CA . ASN A 1 143 ? 9.562 0.873 9.707 1.00 97.38 143 ASN A CA 1
ATOM 1091 C C . ASN A 1 143 ? 8.645 1.378 8.594 1.00 97.38 143 ASN A C 1
ATOM 1093 O O . ASN A 1 143 ? 9.079 1.656 7.473 1.00 97.38 143 ASN A O 1
ATOM 1097 N N . HIS A 1 144 ? 7.357 1.490 8.891 1.00 95.81 144 HIS A N 1
ATOM 1098 C CA . HIS A 1 144 ? 6.349 1.867 7.913 1.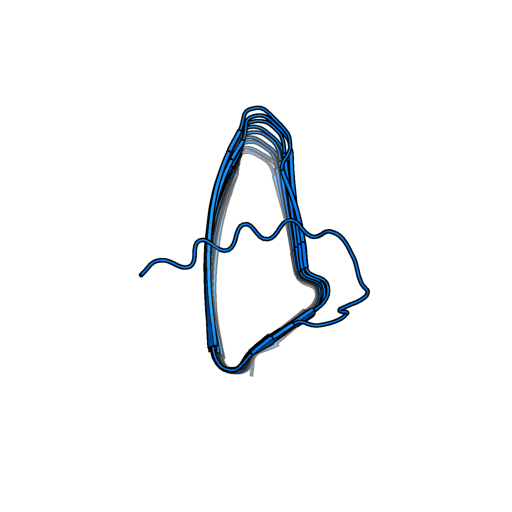00 95.81 144 HIS A CA 1
ATOM 1099 C C . HIS A 1 144 ? 5.610 3.126 8.347 1.00 95.81 144 HIS A C 1
ATOM 1101 O O . HIS A 1 144 ? 4.987 3.162 9.408 1.00 95.81 144 HIS A O 1
ATOM 1107 N N . TRP A 1 145 ? 5.622 4.135 7.487 1.00 97.75 145 TRP A N 1
ATOM 1108 C CA . TRP A 1 145 ? 4.884 5.372 7.666 1.00 97.75 145 TRP A CA 1
ATOM 1109 C C . TRP A 1 145 ? 3.966 5.602 6.476 1.00 97.75 145 TRP A C 1
ATOM 1111 O O . TRP A 1 145 ? 4.401 5.593 5.323 1.00 97.75 145 TRP A O 1
ATOM 1121 N N . GLN A 1 146 ? 2.686 5.804 6.748 1.00 97.69 146 GLN A N 1
ATOM 1122 C CA . GLN A 1 146 ? 1.702 6.015 5.703 1.00 97.69 146 GLN A CA 1
ATOM 1123 C C . GLN A 1 146 ? 0.722 7.109 6.089 1.00 97.69 146 GLN A C 1
ATOM 1125 O O . GLN A 1 146 ? 0.028 7.007 7.099 1.00 97.69 146 GLN A O 1
ATOM 1130 N N . GLU A 1 147 ? 0.613 8.106 5.222 1.00 98.12 147 GLU A N 1
ATOM 1131 C CA . GLU A 1 147 ? -0.384 9.160 5.303 1.00 98.12 147 GLU A CA 1
ATOM 1132 C C . GLU A 1 147 ? -1.271 9.122 4.059 1.00 98.12 147 GLU A C 1
ATOM 1134 O O . GLU A 1 147 ? -0.791 9.101 2.921 1.00 98.12 147 GLU A O 1
ATOM 1139 N N . VAL A 1 148 ? -2.586 9.105 4.270 1.00 97.88 148 VAL A N 1
ATOM 1140 C CA . VAL A 1 148 ? -3.567 9.179 3.189 1.00 97.88 148 VAL A CA 1
ATOM 1141 C C . VAL A 1 148 ? -4.594 10.243 3.496 1.00 97.88 148 VAL A C 1
ATOM 1143 O O . VAL A 1 148 ? -5.348 10.141 4.463 1.00 97.88 148 VAL A O 1
ATOM 1146 N N . THR A 1 149 ? -4.685 11.211 2.595 1.00 97.62 149 THR A N 1
ATOM 1147 C CA . THR A 1 149 ? -5.750 12.203 2.562 1.00 97.62 149 THR A CA 1
ATOM 1148 C C . THR A 1 149 ? -6.625 11.956 1.338 1.00 97.62 149 THR A C 1
ATOM 1150 O O . THR A 1 149 ? -6.147 11.950 0.201 1.00 97.62 149 THR A O 1
ATOM 1153 N N . THR A 1 150 ? -7.926 11.732 1.544 1.00 96.12 150 THR A N 1
ATOM 1154 C CA . THR A 1 150 ? -8.881 11.576 0.437 1.00 96.12 150 THR A CA 1
ATOM 1155 C C . THR A 1 150 ? -10.235 12.219 0.688 1.00 96.12 150 THR A C 1
ATOM 1157 O O . THR A 1 150 ? -10.851 11.978 1.716 1.00 96.12 150 THR A O 1
ATOM 1160 N N . SER A 1 151 ? -10.786 12.979 -0.262 1.00 94.38 151 SER A N 1
ATOM 1161 C CA . SER A 1 151 ? -12.162 13.487 -0.101 1.00 94.38 151 SER A CA 1
ATOM 1162 C C . SER A 1 151 ? -13.260 12.439 -0.347 1.00 94.38 151 SER A C 1
ATOM 1164 O O . SER A 1 151 ? -14.445 12.723 -0.163 1.00 94.38 151 SER A O 1
ATOM 1166 N N . GLY A 1 152 ? -12.908 11.219 -0.752 1.00 93.69 152 GLY A N 1
ATOM 1167 C CA . GLY A 1 152 ? -13.884 10.147 -0.926 1.00 93.69 152 GLY A CA 1
ATOM 1168 C C . GLY A 1 152 ? -13.545 8.914 -0.105 1.00 93.69 152 GLY A C 1
ATOM 1169 O O . GLY A 1 152 ? -13.496 8.974 1.119 1.00 93.69 152 GLY A O 1
ATOM 1170 N N . PHE A 1 153 ? -13.404 7.766 -0.752 1.00 95.12 153 PHE A N 1
ATOM 1171 C CA . PHE A 1 153 ? -13.350 6.474 -0.068 1.00 95.12 153 PHE A CA 1
ATOM 1172 C C . PHE A 1 153 ? -11.914 5.964 0.081 1.00 95.12 153 PHE A C 1
ATOM 1174 O O . PHE A 1 153 ? -11.140 5.990 -0.874 1.00 95.12 153 PHE A O 1
ATOM 1181 N N . LEU A 1 154 ? -11.600 5.402 1.247 1.00 97.25 154 LEU A N 1
ATOM 1182 C CA . LEU A 1 154 ? -10.368 4.665 1.522 1.00 97.25 154 LEU A CA 1
ATOM 1183 C C . LEU A 1 154 ? -10.667 3.171 1.760 1.00 97.25 154 LEU A C 1
ATOM 1185 O O . LEU A 1 154 ? -11.347 2.823 2.722 1.00 97.25 154 LEU A O 1
ATOM 1189 N N . ASP A 1 155 ? -10.157 2.286 0.895 1.00 97.75 155 ASP A N 1
ATOM 1190 C CA . ASP A 1 155 ? -10.149 0.818 1.042 1.00 97.75 155 ASP A CA 1
ATOM 1191 C C . ASP A 1 155 ? -8.722 0.338 1.316 1.00 97.75 155 ASP A C 1
ATOM 1193 O O . ASP A 1 155 ? -7.920 0.231 0.388 1.00 97.75 155 ASP A O 1
ATOM 1197 N N . LEU A 1 156 ? -8.401 -0.016 2.555 1.00 97.00 156 LEU A N 1
ATOM 1198 C CA . LEU A 1 156 ? -7.138 -0.673 2.885 1.00 97.00 156 LEU A CA 1
ATOM 1199 C C . LEU A 1 156 ? -7.393 -2.138 3.219 1.00 97.00 156 LEU A C 1
ATOM 1201 O O . LEU A 1 156 ? -8.193 -2.479 4.093 1.00 97.00 156 LEU A O 1
ATOM 1205 N N . LYS A 1 157 ? -6.683 -3.027 2.528 1.00 96.81 157 LYS A N 1
ATOM 1206 C CA . LYS A 1 157 ? -6.685 -4.460 2.816 1.00 96.81 157 LYS A CA 1
ATOM 1207 C C . LYS A 1 157 ? -5.265 -4.973 2.980 1.00 96.81 157 LYS A C 1
ATOM 1209 O O . LYS A 1 157 ? -4.488 -4.943 2.031 1.00 96.81 157 LYS A O 1
ATOM 1214 N N . GLN A 1 158 ? -4.990 -5.543 4.139 1.00 94.62 158 GLN A N 1
ATOM 1215 C CA . GLN A 1 158 ? -3.760 -6.250 4.448 1.00 94.62 158 GLN A CA 1
ATOM 1216 C C . GLN A 1 158 ? -4.109 -7.689 4.831 1.00 94.62 158 GLN A C 1
ATOM 1218 O O . GLN A 1 158 ? -4.871 -7.920 5.771 1.00 94.62 158 GLN A O 1
ATOM 1223 N N . ALA A 1 159 ? -3.628 -8.673 4.073 1.00 93.56 159 ALA A N 1
ATOM 1224 C CA . ALA A 1 159 ? -3.980 -10.067 4.335 1.00 93.56 159 ALA A CA 1
ATOM 1225 C C . ALA A 1 159 ? -3.017 -10.731 5.331 1.00 93.56 159 ALA A C 1
ATOM 1227 O O . ALA A 1 159 ? -3.480 -11.302 6.314 1.00 93.56 159 ALA A O 1
ATOM 1228 N N . CYS A 1 160 ? -1.705 -10.638 5.125 1.00 94.12 160 CYS A N 1
ATOM 1229 C CA . CYS A 1 160 ? -0.720 -11.219 6.032 1.00 94.12 160 CYS A CA 1
ATOM 1230 C C . CYS A 1 160 ? 0.525 -10.333 6.144 1.00 94.12 160 CYS A C 1
ATOM 1232 O O . CYS A 1 160 ? 1.115 -9.975 5.121 1.00 94.12 160 CYS A O 1
ATOM 1234 N N . LEU A 1 161 ? 0.909 -10.011 7.379 1.00 95.38 161 LEU A N 1
ATOM 1235 C CA . LEU A 1 161 ? 2.200 -9.428 7.733 1.00 95.38 161 LEU A CA 1
ATOM 1236 C C . LEU A 1 161 ? 2.838 -10.290 8.821 1.00 95.38 161 LEU A C 1
ATOM 1238 O O . LEU A 1 161 ? 2.205 -10.567 9.843 1.00 95.38 161 LEU A O 1
ATOM 1242 N N . VAL A 1 162 ? 4.078 -10.699 8.582 1.00 96.75 162 VAL A N 1
ATOM 1243 C CA . VAL A 1 162 ? 4.942 -11.349 9.567 1.00 96.75 162 VAL A CA 1
ATOM 1244 C C . VAL A 1 162 ? 6.190 -10.490 9.743 1.00 96.75 162 VAL A C 1
ATOM 1246 O O . VAL A 1 162 ? 6.839 -10.181 8.742 1.00 96.75 162 VAL A O 1
ATOM 1249 N N . SER A 1 163 ? 6.488 -10.090 10.981 1.00 96.50 163 SER A N 1
ATOM 1250 C CA . SER A 1 163 ? 7.712 -9.353 11.310 1.00 96.50 163 SER A CA 1
ATOM 1251 C C . SER A 1 163 ? 8.337 -9.798 12.625 1.00 96.50 163 SER A C 1
ATOM 1253 O O . SER A 1 163 ? 7.635 -10.331 13.480 1.00 96.50 163 SER A O 1
ATOM 1255 N N . SER A 1 164 ? 9.636 -9.584 12.813 1.00 96.50 164 SER A N 1
ATOM 1256 C CA . SER A 1 164 ? 10.212 -9.641 14.163 1.00 96.50 164 SER A CA 1
ATOM 1257 C C . SER A 1 164 ? 9.901 -8.333 14.881 1.00 96.50 164 SER A C 1
ATOM 1259 O O . SER A 1 164 ? 9.261 -8.352 15.927 1.00 96.50 164 SER A O 1
ATOM 1261 N N . GLU A 1 165 ? 10.230 -7.208 14.250 1.00 97.00 165 GLU A N 1
ATOM 1262 C CA . GLU A 1 165 ? 9.972 -5.864 14.765 1.00 97.00 165 GLU A CA 1
ATOM 1263 C C . GLU A 1 165 ? 9.118 -5.072 13.771 1.00 97.00 165 GLU A C 1
ATOM 1265 O O . GLU A 1 165 ? 9.364 -5.080 12.558 1.00 97.00 165 GLU A O 1
ATOM 1270 N N . LEU A 1 166 ? 8.079 -4.404 14.269 1.00 96.31 166 LEU A N 1
ATOM 1271 C CA . LEU A 1 166 ? 7.211 -3.543 13.471 1.00 96.31 166 LEU A CA 1
ATOM 1272 C C . LEU A 1 166 ? 7.002 -2.199 14.165 1.00 96.31 166 LEU A C 1
ATOM 1274 O O . LEU A 1 166 ? 6.273 -2.114 15.152 1.00 96.31 166 LEU A O 1
ATOM 1278 N N . ASN A 1 167 ? 7.546 -1.140 13.570 1.00 96.56 167 ASN A N 1
ATOM 1279 C CA . ASN A 1 167 ? 7.189 0.242 13.868 1.00 96.56 167 ASN A CA 1
ATOM 1280 C C . ASN A 1 167 ? 6.284 0.765 12.754 1.00 96.56 167 ASN A C 1
ATOM 1282 O O . ASN A 1 167 ? 6.705 0.936 11.608 1.00 96.56 167 ASN A O 1
ATOM 1286 N N . HIS A 1 168 ? 5.019 1.006 13.074 1.00 94.06 168 HIS A N 1
ATOM 1287 C CA . HIS A 1 168 ? 4.005 1.316 12.077 1.00 94.06 168 HIS A CA 1
ATOM 1288 C C . HIS A 1 168 ? 3.213 2.560 12.466 1.00 94.06 168 HIS A C 1
ATOM 1290 O O . HIS A 1 168 ? 2.529 2.573 13.490 1.00 94.06 168 HIS A O 1
ATOM 1296 N N . LEU A 1 169 ? 3.283 3.588 11.620 1.00 96.19 169 LEU A N 1
ATOM 1297 C CA . LEU A 1 169 ? 2.512 4.819 11.738 1.00 96.19 169 LEU A CA 1
ATOM 1298 C C . LEU A 1 169 ? 1.517 4.929 10.581 1.00 96.19 169 LEU A C 1
ATOM 1300 O O . LEU A 1 169 ? 1.916 4.917 9.414 1.00 96.19 169 LEU A O 1
ATOM 1304 N N . GLN A 1 170 ? 0.233 5.082 10.892 1.00 96.31 170 GLN A N 1
ATOM 1305 C CA . GLN A 1 170 ? -0.810 5.303 9.893 1.00 96.31 170 GLN A CA 1
ATOM 1306 C C . GLN A 1 170 ? -1.669 6.516 10.220 1.00 96.31 170 GLN A C 1
ATOM 1308 O O . GLN A 1 170 ? -2.285 6.584 11.279 1.00 96.31 170 GLN A O 1
ATOM 1313 N N . LEU A 1 171 ? -1.754 7.437 9.268 1.00 97.69 171 LEU A N 1
ATOM 1314 C CA . LEU A 1 171 ? -2.552 8.651 9.343 1.00 97.69 171 LEU A CA 1
ATOM 1315 C C . LEU A 1 171 ? -3.550 8.675 8.194 1.00 97.69 171 LEU A C 1
ATOM 1317 O O . LEU A 1 171 ? -3.169 8.762 7.028 1.00 97.69 171 LEU A O 1
ATOM 1321 N N . PHE A 1 172 ? -4.839 8.605 8.509 1.00 97.44 172 PHE A N 1
ATOM 1322 C CA . PHE A 1 172 ? -5.892 8.603 7.500 1.00 97.44 172 PHE A CA 1
ATOM 1323 C C . PHE A 1 172 ? -6.874 9.741 7.732 1.00 97.44 172 PHE A C 1
ATOM 1325 O O . PHE A 1 172 ? -7.549 9.790 8.757 1.00 97.44 172 PHE A O 1
ATOM 1332 N N . THR A 1 173 ? -7.012 10.611 6.737 1.00 96.81 173 THR A N 1
ATOM 1333 C CA . THR A 1 173 ? -8.005 11.686 6.726 1.00 96.81 173 THR A CA 1
ATOM 1334 C C . THR A 1 173 ? -8.928 11.528 5.527 1.00 96.81 173 THR A C 1
ATOM 1336 O O . THR A 1 173 ? -8.481 11.480 4.380 1.00 96.81 173 THR A O 1
ATOM 1339 N N . THR A 1 174 ? -10.237 11.466 5.769 1.00 94.56 174 THR A N 1
ATOM 1340 C CA . THR A 1 174 ? -11.226 11.427 4.684 1.00 94.56 174 THR A CA 1
ATOM 1341 C C . THR A 1 174 ? -12.538 12.128 4.988 1.00 94.56 174 THR A C 1
ATOM 1343 O O . THR A 1 174 ? -12.992 12.158 6.123 1.00 94.56 174 THR A O 1
ATOM 1346 N N . SER A 1 175 ? -13.219 12.650 3.968 1.00 92.44 175 SER A N 1
ATOM 1347 C CA . SER A 1 175 ? -14.568 13.199 4.142 1.00 92.44 175 SER A CA 1
ATOM 1348 C C . SER A 1 175 ? -15.724 12.201 3.969 1.00 92.44 175 SER A C 1
ATOM 1350 O O . SER A 1 175 ? -16.875 12.586 4.178 1.00 92.44 175 SER A O 1
ATOM 1352 N N . ALA A 1 176 ? -15.485 10.937 3.597 1.00 91.81 176 ALA A N 1
ATOM 1353 C CA . ALA A 1 176 ? -16.586 10.012 3.295 1.00 91.81 176 ALA A CA 1
ATOM 1354 C C . ALA A 1 176 ? -16.519 8.662 4.013 1.00 91.81 176 ALA A C 1
ATOM 1356 O O . ALA A 1 176 ? -17.321 8.409 4.907 1.00 91.81 176 ALA A O 1
ATOM 1357 N N . PHE A 1 177 ? -15.656 7.744 3.593 1.00 93.56 177 PHE A N 1
ATOM 1358 C CA . PHE A 1 177 ? -15.703 6.376 4.108 1.00 93.56 177 PHE A CA 1
ATOM 1359 C C . PHE A 1 177 ? -14.307 5.787 4.218 1.00 93.56 177 PHE A C 1
ATOM 1361 O O . PHE A 1 177 ? -13.500 5.916 3.298 1.00 93.56 177 PHE A O 1
ATOM 1368 N N . VAL A 1 178 ? -14.068 5.063 5.306 1.00 96.19 178 VAL A N 1
ATOM 1369 C CA . VAL A 1 178 ? -12.871 4.255 5.530 1.00 96.19 178 VAL A CA 1
ATOM 1370 C C . VAL A 1 178 ? -13.277 2.800 5.749 1.00 96.19 178 VAL A C 1
ATOM 1372 O O . VAL A 1 178 ? -14.036 2.510 6.667 1.00 96.19 178 VAL A O 1
ATOM 1375 N N . ALA A 1 179 ? -12.730 1.873 4.962 1.00 97.00 179 ALA A N 1
ATOM 1376 C CA . ALA A 1 179 ? -12.656 0.456 5.314 1.00 97.00 179 ALA A CA 1
ATOM 1377 C C . ALA A 1 179 ? -11.205 0.038 5.464 1.00 97.00 179 ALA A C 1
ATOM 1379 O O . ALA A 1 179 ? -10.471 0.025 4.478 1.00 97.00 179 ALA A O 1
ATOM 1380 N N . LEU A 1 180 ? -10.831 -0.414 6.658 1.00 95.94 180 LEU A N 1
ATOM 1381 C CA . LEU A 1 180 ? -9.553 -1.078 6.887 1.00 95.94 180 LEU A CA 1
ATOM 1382 C C . LEU A 1 180 ? -9.807 -2.524 7.292 1.00 95.94 180 LEU A C 1
ATOM 1384 O O . LEU A 1 180 ? -10.600 -2.827 8.189 1.00 95.94 180 LEU A O 1
ATOM 1388 N N . LYS A 1 181 ? -9.139 -3.437 6.594 1.00 95.88 181 LYS A N 1
ATOM 1389 C CA . LYS A 1 181 ? -9.213 -4.871 6.853 1.00 95.88 181 LYS A CA 1
ATOM 1390 C C . LYS A 1 181 ? -7.809 -5.422 7.007 1.00 95.88 181 LYS A C 1
ATOM 1392 O O . LYS A 1 181 ? -7.042 -5.393 6.050 1.00 95.88 181 LYS A O 1
ATOM 1397 N N . GLN A 1 182 ? -7.519 -5.972 8.174 1.00 93.00 182 GLN A N 1
ATOM 1398 C CA . GLN A 1 182 ? -6.291 -6.698 8.472 1.00 93.00 182 GLN A CA 1
ATOM 1399 C C . GLN A 1 182 ? -6.671 -8.136 8.822 1.00 93.00 182 GLN A C 1
ATOM 1401 O O . GLN A 1 182 ? -7.470 -8.361 9.731 1.00 93.00 182 GLN A O 1
ATOM 1406 N N . ALA A 1 183 ? -6.177 -9.119 8.070 1.00 92.44 183 ALA A N 1
ATOM 1407 C CA . ALA A 1 183 ? -6.534 -10.515 8.324 1.00 92.44 183 ALA A CA 1
ATOM 1408 C C . ALA A 1 183 ? -5.570 -11.201 9.306 1.00 92.44 183 ALA A C 1
ATOM 1410 O O . ALA A 1 183 ? -6.034 -11.792 10.276 1.00 92.44 183 ALA A O 1
ATOM 1411 N N . CYS A 1 184 ? -4.258 -11.106 9.105 1.00 93.06 184 CYS A N 1
ATOM 1412 C CA . CYS A 1 184 ? -3.275 -11.725 9.991 1.00 93.06 184 CYS A CA 1
ATOM 1413 C C . CYS A 1 184 ? -2.055 -10.820 10.178 1.00 93.06 184 CYS A C 1
ATOM 1415 O O . CYS A 1 184 ? -1.419 -10.431 9.196 1.00 93.06 184 CYS A O 1
ATOM 1417 N N . LEU A 1 185 ? -1.740 -10.513 11.432 1.00 93.19 185 LEU A N 1
ATOM 1418 C CA . LEU A 1 185 ? -0.552 -9.783 11.850 1.00 93.19 185 LEU A CA 1
ATOM 1419 C C . LEU A 1 185 ? 0.168 -10.613 12.918 1.00 93.19 185 LEU A C 1
ATOM 1421 O O . LEU A 1 185 ? -0.409 -10.883 13.968 1.00 93.19 185 LEU A O 1
ATOM 1425 N N . VAL A 1 186 ? 1.394 -11.048 12.631 1.00 95.19 186 VAL A N 1
ATOM 1426 C CA . VAL A 1 186 ? 2.233 -11.827 13.555 1.00 95.19 186 VAL A CA 1
ATOM 1427 C C . VAL A 1 186 ? 3.546 -11.085 13.733 1.00 95.19 186 VAL A C 1
ATOM 1429 O O . VAL A 1 186 ? 4.310 -10.973 12.777 1.00 95.19 186 VAL A O 1
ATOM 1432 N N . VAL A 1 187 ? 3.784 -10.545 14.926 1.00 94.69 187 VAL A N 1
ATOM 1433 C CA . VAL A 1 187 ? 4.948 -9.692 15.186 1.00 94.69 187 VAL A CA 1
ATOM 1434 C C . VAL A 1 187 ? 5.516 -9.937 16.570 1.00 94.69 187 VAL A C 1
ATOM 1436 O O . VAL A 1 187 ? 4.767 -9.814 17.526 1.00 94.69 187 VAL A O 1
ATOM 1439 N N . SER A 1 188 ? 6.812 -10.204 16.722 1.00 95.00 188 SER A N 1
ATOM 1440 C CA . SER A 1 188 ? 7.396 -10.333 18.068 1.00 95.00 188 SER A CA 1
ATOM 1441 C C . SER A 1 188 ? 7.250 -9.031 18.864 1.00 95.00 188 SER A C 1
ATOM 1443 O O . SER A 1 188 ? 6.631 -9.055 19.924 1.00 95.00 188 SER A O 1
ATOM 1445 N N . GLU A 1 189 ? 7.697 -7.902 18.310 1.00 95.88 189 GLU A N 1
ATOM 1446 C CA . GLU A 1 189 ? 7.606 -6.569 18.919 1.00 95.88 189 GLU A CA 1
ATOM 1447 C C . GLU A 1 189 ? 6.837 -5.593 18.020 1.00 95.88 189 GLU A C 1
ATOM 1449 O O . GLU A 1 189 ? 7.249 -5.280 16.899 1.00 95.88 189 GLU A O 1
ATOM 1454 N N . LEU A 1 190 ? 5.694 -5.107 18.505 1.00 94.50 190 LEU A N 1
ATOM 1455 C CA . LEU A 1 190 ? 4.808 -4.212 17.771 1.00 94.50 190 LEU A CA 1
ATOM 1456 C C . LEU A 1 190 ? 4.713 -2.839 18.441 1.00 94.50 190 LEU A C 1
ATOM 1458 O O . LEU A 1 190 ? 4.081 -2.703 19.486 1.00 94.50 190 LEU A O 1
ATOM 1462 N N . ASN A 1 191 ? 5.213 -1.807 17.760 1.00 95.25 191 ASN A N 1
ATOM 1463 C CA . ASN A 1 191 ? 4.896 -0.404 18.019 1.00 95.25 191 ASN A CA 1
ATOM 1464 C C . ASN A 1 191 ? 3.978 0.116 16.907 1.00 95.25 191 ASN A C 1
ATOM 1466 O O . ASN A 1 191 ? 4.418 0.463 15.810 1.00 95.25 191 ASN A O 1
ATOM 1470 N N . HIS A 1 192 ? 2.680 0.171 17.181 1.00 93.88 192 HIS A N 1
ATOM 1471 C CA . HIS A 1 192 ? 1.670 0.569 16.209 1.00 93.88 192 HIS A CA 1
ATOM 1472 C C . HIS A 1 192 ? 0.923 1.816 16.669 1.00 93.88 192 HIS A C 1
ATOM 1474 O O . HIS A 1 192 ? 0.267 1.810 17.712 1.00 93.88 192 HIS A O 1
ATOM 1480 N N . TRP A 1 193 ? 0.950 2.865 15.854 1.00 95.75 193 TRP A N 1
ATOM 1481 C CA . TRP A 1 193 ? 0.128 4.048 16.052 1.00 95.75 193 TRP A CA 1
ATOM 1482 C C . TRP A 1 193 ? -0.698 4.339 14.813 1.00 95.75 193 TRP A C 1
ATOM 1484 O O . TRP A 1 193 ? -0.186 4.432 13.696 1.00 95.75 193 TRP A O 1
ATOM 1494 N N . GLN A 1 194 ? -1.994 4.500 15.024 1.00 95.38 194 GLN A N 1
ATOM 1495 C CA . GLN A 1 194 ? -2.925 4.758 13.951 1.00 95.38 194 GLN A CA 1
ATOM 1496 C C . GLN A 1 194 ? -3.920 5.840 14.341 1.00 95.38 194 GLN A C 1
ATOM 1498 O O . GLN A 1 194 ? -4.610 5.724 15.352 1.00 95.38 194 GLN A O 1
ATOM 1503 N N . GLU A 1 195 ? -4.058 6.838 13.480 1.00 96.56 195 GLU A N 1
ATOM 1504 C CA . GLU A 1 195 ? -5.083 7.865 13.571 1.00 96.56 195 GLU A CA 1
ATOM 1505 C C . GLU A 1 195 ? -5.974 7.827 12.330 1.00 96.56 195 GLU A C 1
ATOM 1507 O O . GLU A 1 195 ? -5.497 7.800 11.192 1.00 96.56 195 GLU A O 1
ATOM 1512 N N . VAL A 1 196 ? -7.288 7.829 12.547 1.00 96.19 196 VAL A N 1
ATOM 1513 C CA . VAL A 1 196 ? -8.275 7.952 11.475 1.00 96.19 196 VAL A CA 1
ATOM 1514 C C . VAL A 1 196 ? -9.247 9.064 11.800 1.00 96.19 196 VAL A C 1
ATOM 1516 O O . VAL A 1 196 ? -10.005 8.979 12.765 1.00 96.19 196 VAL A O 1
ATOM 1519 N N . THR A 1 197 ? -9.287 10.064 10.933 1.00 96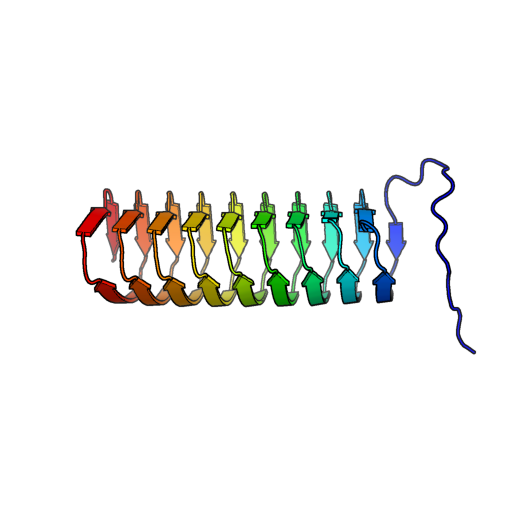.06 197 THR A N 1
ATOM 1520 C CA . THR A 1 197 ? -10.282 11.127 10.951 1.00 96.06 197 THR A CA 1
ATOM 1521 C C . THR A 1 197 ? -11.187 10.980 9.736 1.00 96.06 197 THR A C 1
ATOM 1523 O O . THR A 1 197 ? -10.736 11.047 8.591 1.00 96.06 197 THR A O 1
ATOM 1526 N N . THR A 1 198 ? -12.486 10.770 9.966 1.00 94.94 198 THR A N 1
ATOM 1527 C CA . THR A 1 198 ? -13.474 10.708 8.887 1.00 94.94 198 THR A CA 1
ATOM 1528 C C . THR A 1 198 ? -14.771 11.437 9.197 1.00 94.94 198 THR A C 1
ATOM 1530 O O . THR A 1 198 ? -15.351 11.225 10.250 1.00 94.94 198 THR A O 1
ATOM 1533 N N . SER A 1 199 ? -15.309 12.247 8.281 1.00 93.00 199 SER A N 1
ATOM 1534 C CA . SER A 1 199 ? -16.660 12.806 8.485 1.00 93.00 199 SER A CA 1
ATOM 1535 C C . SER A 1 199 ? -17.797 11.824 8.175 1.00 93.00 199 SER A C 1
ATOM 1537 O O . SER A 1 199 ? -18.967 12.149 8.386 1.00 93.00 199 SER A O 1
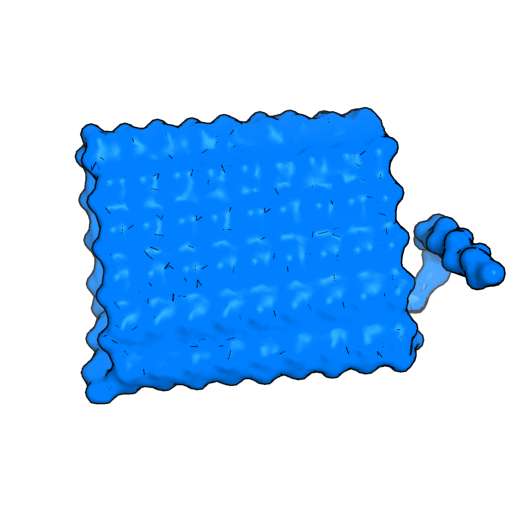ATOM 1539 N N . GLY A 1 200 ? -17.488 10.621 7.686 1.00 91.88 200 GLY A N 1
ATOM 1540 C CA . GLY A 1 200 ? -18.493 9.590 7.451 1.00 91.88 200 GLY A CA 1
ATOM 1541 C C . GLY A 1 200 ? -18.159 8.272 8.141 1.00 91.88 200 GLY A C 1
ATOM 1542 O O . GLY A 1 200 ? -17.870 8.244 9.334 1.00 91.88 200 GLY A O 1
ATOM 1543 N N . PHE A 1 201 ? -18.320 7.154 7.443 1.00 92.44 201 PHE A N 1
ATOM 1544 C CA . PHE A 1 201 ? -18.337 5.832 8.074 1.00 92.44 201 PHE A CA 1
ATOM 1545 C C . PHE A 1 201 ? -16.934 5.231 8.200 1.00 92.44 201 PHE A C 1
ATOM 1547 O O . PHE A 1 201 ? -16.150 5.262 7.252 1.00 92.44 201 PHE A O 1
ATOM 1554 N N . LEU A 1 202 ? -16.668 4.592 9.338 1.00 95.06 202 LEU A N 1
ATOM 1555 C CA . LEU A 1 202 ? -15.456 3.825 9.612 1.00 95.06 202 LEU A CA 1
ATOM 1556 C C . LEU A 1 202 ? -15.787 2.329 9.797 1.00 95.06 202 LEU A C 1
ATOM 1558 O O . LEU A 1 202 ? -16.459 1.962 10.757 1.00 95.06 202 LEU A O 1
ATOM 1562 N N . ASP A 1 203 ? -15.317 1.463 8.889 1.00 95.56 203 ASP A N 1
ATOM 1563 C CA . ASP A 1 203 ? -15.331 -0.010 8.996 1.00 95.56 203 ASP A CA 1
ATOM 1564 C C . ASP A 1 203 ? -13.925 -0.516 9.331 1.00 95.56 203 ASP A C 1
ATOM 1566 O O . ASP A 1 203 ? -13.030 -0.472 8.486 1.00 95.56 203 ASP A O 1
ATOM 1570 N N . LEU A 1 204 ? -13.729 -1.061 10.525 1.00 93.62 204 LEU A N 1
ATOM 1571 C CA . LEU A 1 204 ? -12.473 -1.683 10.926 1.00 93.62 204 LEU A CA 1
ATOM 1572 C C . LEU A 1 204 ? -12.694 -3.159 11.213 1.00 93.62 204 LEU A C 1
ATOM 1574 O O . LEU A 1 204 ? -13.511 -3.544 12.053 1.00 93.62 204 LEU A O 1
ATOM 1578 N N . LYS A 1 205 ? -11.947 -4.003 10.502 1.00 94.31 205 LYS A N 1
ATOM 1579 C CA . LYS A 1 205 ? -11.946 -5.452 10.703 1.00 94.31 205 LYS A CA 1
ATOM 1580 C C . LYS A 1 205 ? -10.522 -5.950 10.893 1.00 94.31 205 LYS A C 1
ATOM 1582 O O . LYS A 1 205 ? -9.733 -5.913 9.955 1.00 94.31 205 LYS A O 1
ATOM 1587 N N . GLN A 1 206 ? -10.238 -6.487 12.068 1.00 90.69 206 GLN A N 1
ATOM 1588 C CA . GLN A 1 206 ? -8.999 -7.179 12.395 1.00 90.69 206 GLN A CA 1
ATOM 1589 C C . GLN A 1 206 ? -9.324 -8.642 12.714 1.00 90.69 206 GLN A C 1
ATOM 1591 O O . GLN A 1 206 ? -10.067 -8.927 13.651 1.00 90.69 206 GLN A O 1
ATOM 1596 N N . ALA A 1 207 ? -8.836 -9.593 11.917 1.00 92.00 207 ALA A N 1
ATOM 1597 C CA . ALA A 1 207 ? -9.133 -11.002 12.177 1.00 92.00 207 ALA A CA 1
ATOM 1598 C C . ALA A 1 207 ? -8.160 -11.618 13.193 1.00 92.00 207 ALA A C 1
ATOM 1600 O O . ALA A 1 207 ? -8.624 -12.252 14.134 1.00 92.00 207 ALA A O 1
ATOM 1601 N N . CYS A 1 208 ? -6.850 -11.403 13.066 1.00 91.81 208 CYS A N 1
ATOM 1602 C CA . CYS A 1 208 ? -5.873 -11.925 14.019 1.00 91.81 208 CYS A CA 1
ATOM 1603 C C . CYS A 1 208 ? -4.666 -10.998 14.185 1.00 91.81 208 CYS A C 1
ATOM 1605 O O . CYS A 1 208 ? -4.041 -10.625 13.191 1.00 91.81 208 CYS A O 1
ATOM 1607 N N . LEU A 1 209 ? -4.342 -10.679 15.438 1.00 91.56 209 LEU A N 1
ATOM 1608 C CA . LEU A 1 209 ? -3.086 -10.073 15.868 1.00 91.56 209 LEU A CA 1
ATOM 1609 C C . LEU A 1 209 ? -2.426 -10.996 16.898 1.00 91.56 209 LEU A C 1
ATOM 1611 O O . LEU A 1 209 ? -3.044 -11.330 17.908 1.00 91.56 209 LEU A O 1
ATOM 1615 N N . VAL A 1 210 ? -1.186 -11.397 16.636 1.00 93.31 210 VAL A N 1
ATOM 1616 C CA . VAL A 1 210 ? -0.330 -12.157 17.548 1.00 93.31 210 VAL A CA 1
ATOM 1617 C C . VAL A 1 210 ? 0.938 -11.353 17.777 1.00 93.31 210 VAL A C 1
ATOM 1619 O O . VAL A 1 210 ? 1.615 -11.004 16.809 1.00 93.31 210 VAL A O 1
ATOM 1622 N N . SER A 1 211 ? 1.254 -11.072 19.037 1.00 93.12 211 SER A N 1
ATOM 1623 C CA . SER A 1 211 ? 2.496 -10.411 19.404 1.00 93.12 211 SER A CA 1
ATOM 1624 C C . SER A 1 211 ? 3.060 -10.880 20.737 1.00 93.12 211 SER A C 1
ATOM 1626 O O . SER A 1 211 ? 2.325 -11.443 21.540 1.00 93.12 211 SER A O 1
ATOM 1628 N N . SER A 1 212 ? 4.359 -10.704 20.961 1.00 92.62 212 SER A N 1
ATOM 1629 C CA . SER A 1 212 ? 4.942 -10.881 22.293 1.00 92.62 212 SER A CA 1
ATOM 1630 C C . SER A 1 212 ? 4.906 -9.551 23.037 1.00 92.62 212 SER A C 1
ATOM 1632 O O . SER A 1 212 ? 4.259 -9.451 24.071 1.00 92.62 212 SER A O 1
ATOM 1634 N N . GLU A 1 213 ? 5.452 -8.491 22.449 1.00 92.31 213 GLU A N 1
ATOM 1635 C CA . GLU A 1 213 ? 5.426 -7.149 23.026 1.00 92.31 213 GLU A CA 1
ATOM 1636 C C . GLU A 1 213 ? 4.543 -6.209 22.208 1.00 92.31 213 GLU A C 1
ATOM 1638 O O . GLU A 1 213 ? 4.781 -5.965 21.026 1.00 92.31 213 GLU A O 1
ATOM 1643 N N . LEU A 1 214 ? 3.510 -5.659 22.852 1.00 92.19 214 LEU A N 1
ATOM 1644 C CA . LEU A 1 214 ? 2.488 -4.855 22.191 1.00 92.19 214 LEU A CA 1
ATOM 1645 C C . LEU A 1 214 ? 2.414 -3.440 22.771 1.00 92.19 214 LEU A C 1
ATOM 1647 O O . LEU A 1 214 ? 1.870 -3.226 23.855 1.00 92.19 214 LEU A O 1
ATOM 1651 N N . ASN A 1 215 ? 2.846 -2.459 21.984 1.00 92.25 215 ASN A N 1
ATOM 1652 C CA . ASN A 1 215 ? 2.545 -1.046 22.171 1.00 92.25 215 ASN A CA 1
ATOM 1653 C C . ASN A 1 215 ? 1.668 -0.568 21.011 1.00 92.25 215 ASN A C 1
ATOM 1655 O O . ASN A 1 215 ? 2.139 -0.294 19.909 1.00 92.25 215 ASN A O 1
ATOM 1659 N N . HIS A 1 216 ? 0.360 -0.513 21.245 1.00 89.00 216 HIS A N 1
ATOM 1660 C CA . HIS A 1 216 ? -0.610 -0.258 20.191 1.00 89.00 216 HIS A CA 1
ATOM 1661 C C . HIS A 1 216 ? -1.609 0.825 20.596 1.00 89.00 216 HIS A C 1
ATOM 1663 O O . HIS A 1 216 ? -2.392 0.653 21.532 1.00 89.00 216 HIS A O 1
ATOM 1669 N N . LEU A 1 217 ? -1.640 1.914 19.829 1.00 90.56 217 LEU A N 1
ATOM 1670 C CA . LEU A 1 217 ? -2.546 3.040 20.018 1.00 90.56 217 LEU A CA 1
ATOM 1671 C C . LEU A 1 217 ? -3.337 3.312 18.733 1.00 90.56 217 LEU A C 1
ATOM 1673 O O . LEU A 1 217 ? -2.783 3.440 17.643 1.00 90.56 217 LEU A O 1
ATOM 1677 N N . GLN A 1 218 ? -4.655 3.409 18.883 1.00 91.44 218 GLN A N 1
ATOM 1678 C CA . GLN A 1 218 ? -5.595 3.729 17.816 1.00 91.44 218 GLN A CA 1
ATOM 1679 C C . GLN A 1 218 ? -6.472 4.905 18.245 1.00 91.44 218 GLN A C 1
ATOM 1681 O O . GLN A 1 218 ? -7.138 4.837 19.279 1.00 91.44 218 GLN A O 1
ATOM 1686 N N . LEU A 1 219 ? -6.485 5.967 17.442 1.00 93.00 219 LEU A N 1
ATOM 1687 C CA . LEU A 1 219 ? -7.333 7.137 17.625 1.00 93.00 219 LEU A CA 1
ATOM 1688 C C . LEU A 1 219 ? -8.292 7.258 16.443 1.00 93.00 219 LEU A C 1
ATOM 1690 O O . LEU A 1 219 ? -7.874 7.303 15.288 1.00 93.00 219 LEU A O 1
ATOM 1694 N N . PHE A 1 220 ? -9.589 7.329 16.733 1.00 93.25 220 PHE A N 1
ATOM 1695 C CA . PHE A 1 220 ? -10.622 7.456 15.713 1.00 93.25 220 PHE A CA 1
ATOM 1696 C C . PHE A 1 220 ? -11.509 8.658 16.000 1.00 93.25 220 PHE A C 1
ATOM 1698 O O . PHE A 1 220 ? -12.138 8.737 17.056 1.00 93.25 220 PHE A O 1
ATOM 1705 N N . THR A 1 221 ? -11.612 9.550 15.023 1.00 92.25 221 THR A N 1
ATOM 1706 C CA . THR A 1 221 ? -12.513 10.697 15.049 1.00 92.25 221 THR A CA 1
ATOM 1707 C C . THR A 1 221 ? -13.508 10.555 13.910 1.00 92.25 221 THR A C 1
ATOM 1709 O O . THR A 1 221 ? -13.124 10.531 12.741 1.00 92.25 221 THR A O 1
ATOM 1712 N N . THR A 1 222 ? -14.799 10.468 14.235 1.00 91.94 222 THR A N 1
ATOM 1713 C CA . THR A 1 222 ? -15.858 10.519 13.223 1.00 91.94 222 THR A CA 1
ATOM 1714 C C . THR A 1 222 ? -17.086 11.301 13.656 1.00 91.94 222 THR A C 1
ATOM 1716 O O . THR A 1 222 ? -17.440 11.314 14.832 1.00 91.94 222 THR A O 1
ATOM 1719 N N . SER A 1 223 ? -17.748 11.940 12.687 1.00 86.88 223 SER A N 1
ATOM 1720 C CA . SER A 1 223 ? -19.058 12.579 12.861 1.00 86.88 223 SER A CA 1
ATOM 1721 C C . SER A 1 223 ? -20.247 11.671 12.532 1.00 86.88 223 SER A C 1
ATOM 1723 O O . SER A 1 223 ? -21.386 12.125 12.621 1.00 86.88 223 SER A O 1
ATOM 1725 N N . ALA A 1 224 ? -20.016 10.417 12.129 1.00 89.31 224 ALA A N 1
ATOM 1726 C CA . ALA A 1 224 ?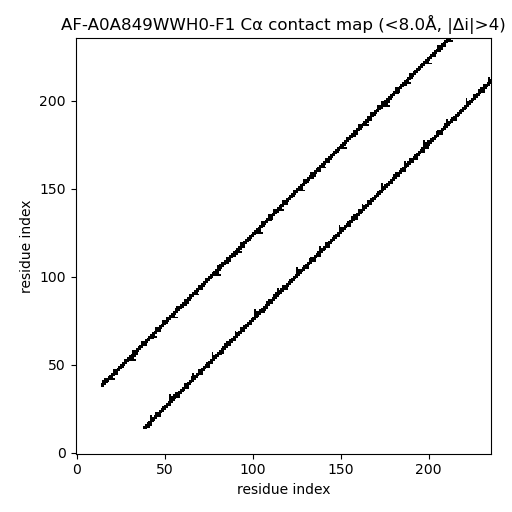 -21.080 9.485 11.766 1.00 89.31 224 ALA A CA 1
ATOM 1727 C C . ALA A 1 224 ? -20.997 8.168 12.552 1.00 89.31 224 ALA A C 1
ATOM 1729 O O . ALA A 1 224 ? -21.423 8.115 13.703 1.00 89.31 224 ALA A O 1
ATOM 1730 N N . PHE A 1 225 ? -20.518 7.086 11.934 1.00 87.06 225 PHE A N 1
ATOM 1731 C CA . PHE A 1 225 ? -20.636 5.735 12.484 1.00 87.06 225 PHE A CA 1
ATOM 1732 C C . PHE A 1 225 ? -19.306 4.985 12.455 1.00 87.06 225 PHE A C 1
ATOM 1734 O O . PHE A 1 225 ? -18.560 5.067 11.479 1.00 87.06 225 PHE A O 1
ATOM 1741 N N . VAL A 1 226 ? -19.075 4.182 13.497 1.00 91.00 226 VAL A N 1
ATOM 1742 C CA . VAL A 1 226 ? -17.935 3.268 13.618 1.00 91.00 226 VAL A CA 1
ATOM 1743 C C . VAL A 1 226 ? -18.425 1.826 13.766 1.00 91.00 226 VAL A C 1
ATOM 1745 O O . VAL A 1 226 ? -19.175 1.509 14.687 1.00 91.00 226 VAL A O 1
ATOM 1748 N N . ALA A 1 227 ? -17.950 0.932 12.896 1.00 92.00 227 ALA A N 1
ATOM 1749 C CA . ALA A 1 227 ? -17.997 -0.517 13.082 1.00 92.00 227 ALA A CA 1
ATOM 1750 C C . ALA A 1 227 ? -16.591 -1.043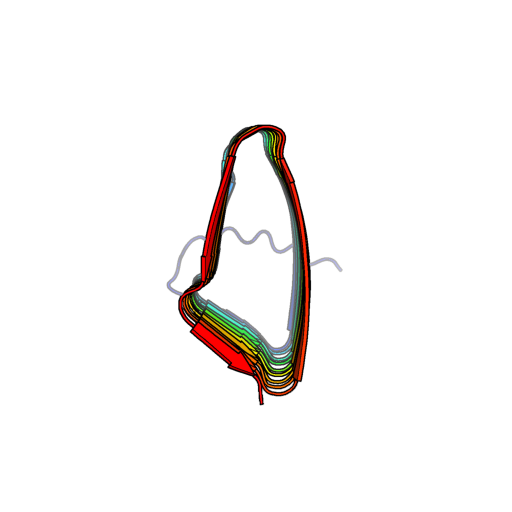 13.371 1.00 92.00 227 ALA A C 1
ATOM 1752 O O . ALA A 1 227 ? -15.721 -0.975 12.508 1.00 92.00 227 ALA A O 1
ATOM 1753 N N . LEU A 1 228 ? -16.398 -1.641 14.548 1.00 91.12 228 LEU A N 1
ATOM 1754 C CA . LEU A 1 228 ? -15.171 -2.349 14.914 1.00 91.12 228 LEU A CA 1
ATOM 1755 C C . LEU A 1 228 ? -15.455 -3.846 15.023 1.00 91.12 228 LEU A C 1
ATOM 1757 O O . LEU A 1 228 ? -16.436 -4.258 15.647 1.00 91.12 228 LEU A O 1
ATOM 1761 N N . LYS A 1 229 ? -14.593 -4.672 14.430 1.00 91.56 229 LYS A N 1
ATOM 1762 C CA . LYS A 1 229 ? -14.591 -6.124 14.628 1.00 91.56 229 LYS A CA 1
ATOM 1763 C C . LYS A 1 229 ? -13.164 -6.608 14.821 1.00 91.56 229 LYS A C 1
ATOM 1765 O O . LYS A 1 229 ? -12.369 -6.506 13.892 1.00 91.56 229 LYS A O 1
ATOM 1770 N N . GLN A 1 230 ? -12.885 -7.189 15.982 1.00 88.94 230 GLN A N 1
ATOM 1771 C CA . GLN A 1 230 ? -11.642 -7.897 16.265 1.00 88.94 230 GLN A CA 1
ATOM 1772 C C . GLN A 1 230 ? -11.968 -9.347 16.626 1.00 88.94 230 GLN A C 1
ATOM 1774 O O . GLN A 1 230 ? -12.806 -9.573 17.498 1.00 88.94 230 GLN A O 1
ATOM 1779 N N . ALA A 1 231 ? -11.378 -10.320 15.926 1.00 89.25 231 ALA A N 1
ATOM 1780 C CA . ALA A 1 231 ? -11.666 -11.738 16.173 1.00 89.25 231 ALA A CA 1
ATOM 1781 C C . ALA A 1 231 ? -10.614 -12.431 17.052 1.00 89.25 231 ALA A C 1
ATOM 1783 O O . ALA A 1 231 ? -10.977 -13.302 17.837 1.00 89.25 231 ALA A O 1
ATOM 1784 N N . CYS A 1 232 ? -9.339 -12.046 16.954 1.00 87.00 232 CYS A N 1
ATOM 1785 C CA . CYS A 1 232 ? -8.258 -12.643 17.731 1.00 87.00 232 CYS A CA 1
ATOM 1786 C C . CYS A 1 232 ? -7.187 -11.603 18.087 1.00 87.00 232 CYS A C 1
ATOM 1788 O O . CYS A 1 232 ? -6.711 -10.868 17.218 1.00 87.00 232 CYS A O 1
ATOM 1790 N N . LEU A 1 233 ? -6.816 -11.580 19.367 1.00 87.25 233 LEU A N 1
ATOM 1791 C CA . LEU A 1 233 ? -5.685 -10.848 19.926 1.00 87.25 233 LEU A CA 1
ATOM 1792 C C . LEU A 1 233 ? -4.942 -11.794 20.872 1.00 87.25 233 LEU A C 1
ATOM 1794 O O . LEU A 1 233 ? -5.526 -12.261 21.849 1.00 87.25 233 LEU A O 1
ATOM 1798 N N . VAL A 1 234 ? -3.681 -12.087 20.570 1.00 87.38 234 VAL A N 1
ATOM 1799 C CA . VAL A 1 234 ? -2.792 -12.889 21.415 1.00 87.38 234 VAL A CA 1
ATOM 1800 C C . VAL A 1 234 ? -1.575 -12.034 21.727 1.00 87.38 234 VAL A C 1
ATOM 1802 O O . VAL A 1 234 ? -0.854 -11.653 20.812 1.00 87.38 234 VAL A O 1
ATOM 1805 N N . SER A 1 235 ? -1.374 -11.722 23.003 1.00 82.62 235 SER A N 1
ATOM 1806 C CA . SER A 1 235 ? -0.185 -11.040 23.519 1.00 82.62 235 SER A CA 1
ATOM 1807 C C . SER A 1 235 ? 0.368 -11.818 24.714 1.00 82.62 235 SER A C 1
ATOM 1809 O O . SER A 1 235 ? -0.445 -12.272 25.527 1.00 82.62 235 SER A O 1
ATOM 1811 N N . SER A 1 236 ? 1.689 -12.002 24.817 1.00 68.75 236 SER A N 1
ATOM 1812 C CA . SER A 1 236 ? 2.343 -12.784 25.887 1.00 68.75 236 SER A CA 1
ATOM 1813 C C . SER A 1 236 ? 3.290 -11.957 26.739 1.00 68.75 236 SER A C 1
ATOM 1815 O O . SER A 1 236 ? 4.283 -11.488 26.150 1.00 68.75 236 SER A O 1
#

Secondary structure (DSSP, 8-state):
----------------EE-SEEEEEEEEEESS-EEEEEEEEE-SEEEEEEEEEESSEEEEEEEEEEEEEEEEEEEEEESSEEEEEE--EEEEEEEEEEEEEESSEEEEEEEEEEEEEEEEEEEEEESSEEEEEEEEEEEEEEEEEEEEEESSEEEEEEEEEEEEEEEEEEEEEESSEEEEEEEEEEEEEEEEEEEEEESSEEEEEEEEEEEEEEEEEEEEEESS-EEEEEEEEEE-

Foldseek 3Di:
DDPPPPPPPPDDDPQEAEEAEDEAAEEDAEQEEDADEARYYEYAYYEAAEEEEYQYEYHAEYAYYEYQEYEAHYHYEYAEEYAYEYREAEYAEYDYYYAYEYAYEYHYYYEYYEYAEDDEEEHYEYAEEYAHEYEEAEYAEDDYAYAYEYQYEYHAYYEDHAYQEDAYEEHEEYAEEYAHEYEYAAYAADDEEYEYEYQYEYHYYYEEDAYAHDDYYYHYHYNYYYDYYYNYDHYD

Mean predicted aligned error: 5.96 Å

pLDDT: mean 89.95, std 14.1, range [29.86, 98.12]